Protein AF-A0A8H3XEW5-F1 (afdb_monomer)

Foldseek 3Di:
DPDPPDDDDDDPPPPQPPVVVQPDQQSVNPALQVSQVVQLVVLVVVCVVVVHDSLVSLLVLLVADDDWAAADEDEDAEDDDPQLCQPDDDQPDFGAGLLRHTNHPDDDPVVVVVVVQVVVVVVVNDNDDDPPDDPCPDPPVDDDDQEAEQDCSSNRHSNVSSVVLVVSVVVLGAYEDEDDSPFALDLNSLSNCRSSQRRYYHAYHPRPPPGGVSNVVSSVVCCVVNVVTHPHPSPPNRNRSVD

Nearest PDB structures (foldseek):
  2xh2-assembly2_B  TM=9.108E-01  e=2.501E-16  Saccharomyces cerevisiae
  2xgz-assembly1_B  TM=9.178E-01  e=6.057E-16  Saccharomyces cerevisiae
  7rhv-assembly1_A  TM=8.684E-01  e=2.357E-16  Aspergillus fumigatus Af293
  6j36-assembly1_B  TM=8.233E-01  e=2.064E-10  Mesomycoplasma hyopneumoniae
  6j36-assembly1_A  TM=7.982E-01  e=1.079E-10  Mesomycoplasma hyopneumoniae

Mean predicted aligned error: 8.95 Å

Secondary structure (DSSP, 8-state):
--------SS--------TTSSS-TT-TTT-HHHHHHHHHHHHHHHHHHTT--HHHHHHHHHTPPSSP-PPEEEE--B--GGGS-TTSS-TTS-EE-TTSSEE---SSHHHHHHHHHHHHHHTTS-S-------S--S-TTS---SEEEE-HHHH-SHHHHHHHHHHHHHTT-EEEEE--SS--S--HHHHHHHHHT--EEEE--TTSTTHHHHHHHHHHHHHHHHHHHH---STTGGGGGG-

Solvent-accessible surface area (backbone atoms only — not comparable to full-atom values): 14188 Å² total; per-residue (Å²): 132,88,79,74,82,85,70,89,75,101,65,87,69,76,78,64,77,59,68,79,81,60,74,36,100,77,30,70,77,71,34,34,65,60,49,24,54,53,39,51,52,54,53,53,50,53,7,59,78,68,74,43,58,62,29,56,41,39,12,61,77,55,67,48,70,80,60,51,26,60,63,45,75,46,63,38,60,69,30,58,78,91,42,14,57,89,81,80,65,64,94,90,50,74,38,61,12,65,46,40,10,41,12,59,90,69,93,48,73,67,56,55,52,52,53,52,52,52,51,36,47,73,67,70,74,54,95,79,83,78,88,85,76,82,76,79,91,59,65,95,85,67,92,80,81,63,61,44,79,45,42,54,70,81,75,16,30,60,67,60,40,47,49,54,50,48,56,34,49,77,69,68,23,22,38,32,36,39,74,58,70,86,60,53,62,71,40,67,62,40,30,40,27,31,9,64,16,24,16,28,29,46,34,57,20,82,70,38,77,61,30,48,40,38,27,55,52,48,40,52,52,50,40,73,78,37,54,93,62,27,83,67,84,64,84,56,28,65,52,34,66,75,108

Radius of gyration: 19.57 Å; Cα contacts (8 Å, |Δi|>4): 349; chains: 1; bounding box: 46×47×56 Å

Organism: Gigaspora margarita (NCBI:txid4874)

Sequence (243 aa):
MIKFCHTTSKNYRYKLIKSNRYGTPNKSNLGANAILGLSLSVTKAGAAEKCIPPYANKADLARSKKPYILSIPAFNVINGGSHAGNKLYGQDATNVGDEGGFAPNIQDNKESLELLKEAIKKAEFIQEYPIVSIEDPFDQEKEACNALLLKVNQIGTISESIKAAKLSQESGWYIIVSHRSGETEDTFIADLVVGLRTGLVHHATLKDWPNIICIYCEINYIHIVKFEESGFEGKNFRHAHNL

Structure (mmCIF, N/CA/C/O backbone):
data_AF-A0A8H3XEW5-F1
#
_entry.id   AF-A0A8H3XEW5-F1
#
loop_
_atom_site.group_PDB
_atom_site.id
_atom_site.type_symbol
_atom_site.label_atom_id
_atom_site.label_alt_id
_atom_site.label_comp_id
_atom_site.label_asym_id
_atom_site.label_entity_id
_atom_site.label_seq_id
_atom_site.pdbx_PDB_ins_code
_atom_site.Cartn_x
_atom_site.Cartn_y
_atom_site.Cartn_z
_atom_site.occupancy
_atom_site.B_iso_or_equiv
_atom_site.auth_seq_id
_atom_site.auth_comp_id
_atom_site.auth_asym_id
_atom_site.auth_atom_id
_atom_site.pdbx_PDB_model_num
ATOM 1 N N . MET A 1 1 ? 9.805 18.442 25.431 1.00 26.95 1 MET A N 1
ATOM 2 C CA . MET A 1 1 ? 9.255 17.239 26.096 1.00 26.95 1 MET A CA 1
ATOM 3 C C . MET A 1 1 ? 7.945 16.861 25.403 1.00 26.95 1 MET A C 1
ATOM 5 O O . MET A 1 1 ? 7.002 17.646 25.437 1.00 26.95 1 MET A O 1
ATOM 9 N N . ILE A 1 2 ? 7.908 15.734 24.681 1.00 28.70 2 ILE A N 1
ATOM 10 C CA . ILE A 1 2 ? 6.698 15.242 23.999 1.00 28.70 2 ILE A CA 1
ATOM 11 C C . ILE A 1 2 ? 5.695 14.841 25.088 1.00 28.70 2 ILE A C 1
ATOM 13 O O . ILE A 1 2 ? 5.895 13.847 25.777 1.00 28.70 2 ILE A O 1
ATOM 17 N N . LYS A 1 3 ? 4.636 15.634 25.291 1.00 23.44 3 LYS A N 1
ATOM 18 C CA . LYS A 1 3 ? 3.536 15.254 26.187 1.00 23.44 3 LYS A CA 1
ATOM 19 C C . LYS A 1 3 ? 2.704 14.167 25.506 1.00 23.44 3 LYS A C 1
ATOM 21 O O . LYS A 1 3 ? 1.801 14.480 24.729 1.00 23.44 3 LYS A O 1
ATOM 26 N N . PHE A 1 4 ? 2.989 12.906 25.816 1.00 33.38 4 PHE A N 1
ATOM 27 C CA . PHE A 1 4 ? 1.995 11.844 25.700 1.00 33.38 4 PHE A CA 1
ATOM 28 C C . PHE A 1 4 ? 0.930 12.124 26.757 1.00 33.38 4 PHE A C 1
ATOM 30 O O . PHE A 1 4 ? 1.197 12.077 27.955 1.00 33.38 4 PHE A O 1
ATOM 37 N N . CYS A 1 5 ? -0.257 12.537 26.321 1.00 29.80 5 CYS A N 1
ATOM 38 C CA . CYS A 1 5 ? -1.366 12.777 27.233 1.00 29.80 5 CYS A CA 1
ATOM 39 C C . CYS A 1 5 ? -1.904 11.417 27.700 1.00 29.80 5 CYS A C 1
ATOM 41 O O . CYS A 1 5 ? -2.804 10.862 27.074 1.00 29.80 5 CYS A O 1
ATOM 43 N N . HIS A 1 6 ? -1.327 10.870 28.772 1.00 34.28 6 HIS A N 1
ATOM 44 C CA . HIS A 1 6 ? -1.969 9.827 29.563 1.00 34.28 6 HIS A CA 1
ATOM 45 C C . HIS A 1 6 ? -3.153 10.463 30.292 1.00 34.28 6 HIS A C 1
ATOM 47 O O . HIS A 1 6 ? -2.978 11.171 31.279 1.00 34.28 6 HIS A O 1
ATOM 53 N N . THR A 1 7 ? -4.362 10.231 29.785 1.00 34.44 7 THR A N 1
ATOM 54 C CA . THR A 1 7 ? -5.587 10.463 30.554 1.00 34.44 7 THR A CA 1
ATOM 55 C C . THR A 1 7 ? -6.461 9.227 30.433 1.00 34.44 7 THR A C 1
ATOM 57 O O . THR A 1 7 ? -6.950 8.884 29.362 1.00 34.44 7 THR A O 1
ATOM 60 N N . THR A 1 8 ? -6.589 8.536 31.559 1.00 36.53 8 THR A N 1
ATOM 61 C CA . THR A 1 8 ? -7.548 7.471 31.827 1.00 36.53 8 THR A CA 1
ATOM 62 C C . THR A 1 8 ? -8.976 7.938 31.526 1.00 36.53 8 THR A C 1
ATOM 64 O O . THR A 1 8 ? -9.341 9.064 31.864 1.00 36.53 8 THR A O 1
ATOM 67 N N . SER A 1 9 ? -9.794 7.028 30.984 1.00 33.44 9 SER A N 1
ATOM 68 C CA . SER A 1 9 ? -11.248 7.110 30.734 1.00 33.44 9 SER A CA 1
ATOM 69 C C . SER A 1 9 ? -11.714 7.604 29.345 1.00 33.44 9 SER A C 1
ATOM 71 O O . SER A 1 9 ? -11.660 8.777 28.994 1.00 33.44 9 SER A O 1
ATOM 73 N N . LYS A 1 10 ? -12.242 6.641 28.568 1.00 32.47 10 LYS A N 1
ATOM 74 C CA . LYS A 1 10 ? -13.307 6.718 27.536 1.00 32.47 10 LYS A CA 1
ATOM 75 C C . LYS A 1 10 ? -13.225 7.750 26.394 1.00 32.47 10 LYS A C 1
ATOM 77 O O . LYS A 1 10 ? -14.093 7.730 25.530 1.00 32.47 10 LYS A O 1
ATOM 82 N N . ASN A 1 11 ? -12.186 8.576 26.300 1.00 35.38 11 ASN A N 1
ATOM 83 C CA . ASN A 1 11 ? -12.018 9.578 25.241 1.00 35.38 11 ASN A CA 1
ATOM 84 C C . ASN A 1 11 ? -10.613 9.543 24.621 1.00 35.38 11 ASN A C 1
ATOM 86 O O . ASN A 1 11 ? -9.959 10.574 24.458 1.00 35.38 11 ASN A O 1
ATOM 90 N N . TYR A 1 12 ? -10.172 8.359 24.189 1.00 41.69 12 TYR A N 1
ATOM 91 C CA . TYR A 1 12 ? -8.977 8.181 23.356 1.00 41.69 12 TYR A CA 1
ATOM 92 C C . TYR A 1 12 ? -9.220 8.683 21.927 1.00 41.69 12 TYR A C 1
ATOM 94 O O . TYR A 1 12 ? -9.121 7.959 20.939 1.00 41.69 12 TYR A O 1
ATOM 102 N N . ARG A 1 13 ? -9.534 9.972 21.779 1.00 41.09 13 ARG A N 1
ATOM 103 C CA . ARG A 1 13 ? -9.200 10.663 20.539 1.00 41.09 13 ARG A CA 1
ATOM 104 C C . ARG A 1 13 ? -7.699 10.860 20.593 1.00 41.09 13 ARG A C 1
ATOM 106 O O . ARG A 1 13 ? -7.235 11.850 21.158 1.00 41.09 13 ARG A O 1
ATOM 113 N N . TYR A 1 14 ? -6.957 9.926 19.998 1.00 45.72 14 TYR A N 1
ATOM 114 C CA . TYR A 1 14 ? -5.598 10.188 19.550 1.00 45.72 14 TYR A CA 1
ATOM 115 C C . TYR A 1 14 ? -5.669 11.472 18.722 1.00 45.72 14 TYR A C 1
ATOM 117 O O . TYR A 1 14 ? -6.029 11.466 17.546 1.00 45.72 14 TYR A O 1
ATOM 125 N N . LYS A 1 15 ? -5.382 12.617 19.350 1.00 44.75 15 LYS A N 1
ATOM 126 C CA . LYS A 1 15 ? -5.005 13.843 18.652 1.00 44.75 15 LYS A CA 1
ATOM 127 C C . LYS A 1 15 ? -3.611 13.556 18.106 1.00 44.75 15 LYS A C 1
ATOM 129 O O . LYS A 1 15 ? -2.627 14.102 18.596 1.00 44.75 15 LYS A O 1
ATOM 134 N N . LEU A 1 16 ? -3.557 12.625 17.150 1.00 45.62 16 LEU A N 1
ATOM 135 C CA . LEU A 1 16 ? -2.423 12.363 16.294 1.00 45.62 16 LEU A CA 1
ATOM 136 C C . LEU A 1 16 ? -1.993 13.722 15.787 1.00 45.62 16 LEU A C 1
ATOM 138 O O . LEU A 1 16 ? -2.785 14.419 15.154 1.00 45.62 16 LEU A O 1
ATOM 142 N N . ILE A 1 17 ? -0.802 14.111 16.234 1.00 50.94 17 ILE A N 1
ATOM 143 C CA . ILE A 1 17 ? 0.141 14.994 15.567 1.00 50.94 17 ILE A CA 1
ATOM 144 C C . ILE A 1 17 ? -0.573 15.899 14.557 1.00 50.94 17 ILE A C 1
ATOM 146 O O . ILE A 1 17 ? -0.441 15.734 13.349 1.00 50.94 17 ILE A O 1
ATOM 150 N N . LYS A 1 18 ? -1.416 16.824 15.042 1.00 47.03 18 LYS A N 1
ATOM 151 C CA . LYS A 1 18 ? -1.990 17.831 14.150 1.00 47.03 18 LYS A CA 1
ATOM 152 C C . LYS A 1 18 ? -0.792 18.612 13.629 1.00 47.03 18 LYS A C 1
ATOM 154 O O . LYS A 1 18 ? -0.058 19.192 14.433 1.00 47.03 18 LYS A O 1
ATOM 159 N N . SER A 1 19 ? -0.604 18.573 12.314 1.00 48.06 19 SER A N 1
ATOM 160 C CA . SER A 1 19 ? 0.566 19.034 11.558 1.00 48.06 19 SER A CA 1
ATOM 161 C C . SER A 1 19 ? 0.985 20.486 11.825 1.00 48.06 19 SER A C 1
ATOM 163 O O . SER A 1 19 ? 2.096 20.869 11.484 1.00 48.06 19 SER A O 1
ATOM 165 N N . ASN A 1 20 ? 0.194 21.264 12.568 1.00 49.25 20 ASN A N 1
ATOM 166 C CA . ASN A 1 20 ? 0.552 22.620 12.986 1.00 49.25 20 ASN A CA 1
ATOM 167 C C . ASN A 1 20 ? 1.334 22.706 14.310 1.00 49.25 20 ASN A C 1
ATOM 169 O O . ASN A 1 20 ? 1.830 23.778 14.633 1.00 49.25 20 ASN A O 1
ATOM 173 N N . ARG A 1 21 ? 1.477 21.623 15.097 1.00 50.88 21 ARG A N 1
ATOM 174 C CA . ARG A 1 21 ? 2.308 21.659 16.326 1.00 50.88 21 ARG A CA 1
ATOM 175 C C . ARG A 1 21 ? 3.807 21.453 16.077 1.00 50.88 21 ARG A C 1
ATOM 177 O O . ARG A 1 21 ? 4.582 21.652 17.005 1.00 50.88 21 ARG A O 1
ATOM 184 N N . TYR A 1 22 ? 4.200 21.045 14.867 1.00 55.91 22 TYR A N 1
ATOM 185 C CA . TYR A 1 22 ? 5.575 20.626 14.549 1.00 55.91 22 TYR A CA 1
ATOM 186 C C . TYR A 1 22 ? 6.247 21.448 13.435 1.00 55.91 22 TYR A C 1
ATOM 188 O O . TYR A 1 22 ? 7.424 21.242 13.154 1.00 55.91 22 TYR A O 1
ATOM 196 N N . GLY A 1 23 ? 5.549 22.450 12.890 1.00 59.22 23 GLY A N 1
ATOM 197 C CA . GLY A 1 23 ? 6.181 23.699 12.455 1.00 59.22 23 GLY A CA 1
ATOM 198 C C . GLY A 1 23 ? 6.389 23.941 10.961 1.00 59.22 23 GLY A C 1
ATOM 199 O O . GLY A 1 23 ? 6.675 25.082 10.624 1.00 59.22 23 GLY A O 1
ATOM 200 N N . THR A 1 24 ? 6.210 22.974 10.056 1.00 69.44 24 THR A N 1
ATOM 201 C CA . THR A 1 24 ? 6.302 23.240 8.604 1.00 69.44 24 THR A CA 1
ATOM 202 C C . THR A 1 24 ? 5.341 22.368 7.784 1.00 69.44 24 THR A C 1
ATOM 204 O O . THR A 1 24 ? 5.108 21.215 8.161 1.00 69.44 24 THR A O 1
ATOM 207 N N . PRO A 1 25 ? 4.793 22.864 6.650 1.00 77.12 25 PRO A N 1
ATOM 208 C CA . PRO A 1 25 ? 3.889 22.091 5.785 1.00 77.12 25 PRO A CA 1
ATOM 209 C C . PRO A 1 25 ? 4.464 20.741 5.330 1.00 77.12 25 PRO A C 1
ATOM 211 O O . PRO A 1 25 ? 3.734 19.762 5.202 1.00 77.12 25 PRO A O 1
ATOM 214 N N . ASN A 1 26 ? 5.785 20.672 5.154 1.00 80.06 26 ASN A N 1
ATOM 215 C CA . ASN A 1 26 ? 6.525 19.496 4.697 1.00 80.06 26 ASN A CA 1
ATOM 216 C C . ASN A 1 26 ? 7.245 18.733 5.824 1.00 80.06 26 ASN A C 1
ATOM 218 O O . ASN A 1 26 ? 8.074 17.873 5.538 1.00 80.06 26 ASN A O 1
ATOM 222 N N . LYS A 1 27 ? 6.969 19.041 7.101 1.00 84.62 27 LYS A N 1
ATOM 223 C CA . LYS A 1 27 ? 7.568 18.359 8.266 1.00 84.62 27 LYS A CA 1
ATOM 224 C C . LYS A 1 27 ? 9.104 18.460 8.348 1.00 84.62 27 LYS A C 1
ATOM 226 O O . LYS A 1 27 ? 9.724 17.702 9.092 1.00 84.62 27 LYS A O 1
ATOM 231 N N . SER A 1 28 ? 9.719 19.410 7.643 1.00 83.81 28 SER A N 1
ATOM 232 C CA . SER A 1 28 ? 11.174 19.622 7.589 1.00 83.81 28 SER A CA 1
ATOM 233 C C . SER A 1 28 ? 11.844 19.898 8.938 1.00 83.81 28 SER A C 1
ATOM 235 O O . SER A 1 28 ? 13.018 19.592 9.089 1.00 83.81 28 SER A O 1
ATOM 237 N N . ASN A 1 29 ? 11.123 20.439 9.923 1.00 82.81 29 ASN A N 1
ATOM 238 C CA . ASN A 1 29 ? 11.712 20.800 11.216 1.00 82.81 29 ASN A CA 1
ATOM 239 C C . ASN A 1 29 ? 12.179 19.577 12.035 1.00 82.81 29 ASN A C 1
ATOM 241 O O . ASN A 1 29 ? 13.259 19.590 12.611 1.00 82.81 29 ASN A O 1
ATOM 245 N N . LEU A 1 30 ? 11.370 18.511 12.088 1.00 82.06 30 LEU A N 1
ATOM 246 C CA . LEU A 1 30 ? 11.718 17.261 12.789 1.00 82.06 30 LEU A CA 1
ATOM 247 C C . LEU A 1 30 ? 12.064 16.110 11.835 1.00 82.06 30 LEU A C 1
ATOM 249 O O . LEU A 1 30 ? 12.602 15.095 12.266 1.00 82.06 30 LEU A O 1
ATOM 253 N N . GLY A 1 31 ? 11.725 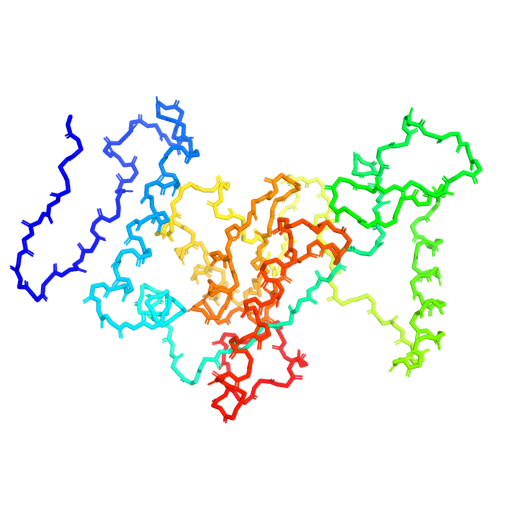16.252 10.554 1.00 85.69 31 GLY A N 1
ATOM 254 C CA . GLY A 1 31 ? 11.786 15.187 9.563 1.00 85.69 31 GLY A CA 1
ATOM 255 C C . GLY A 1 31 ? 10.534 14.305 9.575 1.00 85.69 31 GLY A C 1
ATOM 256 O O . GLY A 1 31 ? 10.035 13.888 10.625 1.00 85.69 31 GLY A O 1
ATOM 257 N N . ALA A 1 32 ? 10.034 13.978 8.380 1.00 86.44 32 ALA A N 1
ATOM 258 C CA . ALA A 1 32 ? 8.858 13.125 8.209 1.00 86.44 32 ALA A CA 1
ATOM 259 C C . ALA A 1 32 ? 9.052 11.728 8.827 1.00 86.44 32 ALA A C 1
ATOM 261 O O . ALA A 1 32 ? 8.127 11.207 9.442 1.00 86.44 32 ALA A O 1
ATOM 262 N N . ASN A 1 33 ? 10.260 11.162 8.746 1.00 89.56 33 ASN A N 1
ATOM 263 C CA . ASN A 1 33 ? 10.561 9.825 9.270 1.00 89.56 33 ASN A CA 1
ATOM 264 C C . ASN A 1 33 ? 10.469 9.755 10.803 1.00 89.56 33 ASN A C 1
ATOM 266 O O . ASN A 1 33 ? 9.907 8.802 11.339 1.00 89.56 33 ASN A O 1
ATOM 270 N N . ALA A 1 34 ? 10.953 10.779 11.517 1.00 88.06 34 ALA A N 1
ATOM 271 C CA . ALA A 1 34 ? 10.874 10.827 12.979 1.00 88.06 34 ALA A CA 1
ATOM 272 C C . ALA A 1 34 ? 9.417 10.926 13.460 1.00 88.06 34 ALA A C 1
ATOM 274 O O . ALA A 1 34 ? 8.995 10.231 14.387 1.00 88.06 34 ALA A O 1
ATOM 275 N N . ILE A 1 35 ? 8.625 11.766 12.789 1.00 87.69 35 ILE A N 1
ATOM 276 C CA . ILE A 1 35 ? 7.194 11.922 13.066 1.00 87.69 35 ILE A CA 1
ATOM 277 C C . ILE A 1 35 ? 6.433 10.631 12.744 1.00 87.69 35 ILE A C 1
ATOM 279 O O . ILE A 1 35 ? 5.580 10.207 13.531 1.00 87.69 35 ILE A O 1
ATOM 283 N N . LEU A 1 36 ? 6.757 9.992 11.619 1.00 90.06 36 LEU A N 1
ATOM 284 C CA . LEU A 1 36 ? 6.133 8.746 11.205 1.00 90.06 36 LEU A CA 1
ATOM 285 C C . LEU A 1 36 ? 6.416 7.633 12.210 1.00 90.06 36 LEU A C 1
ATOM 287 O O . LEU A 1 36 ? 5.464 7.002 12.655 1.00 90.06 36 LEU A O 1
ATOM 291 N N . GLY A 1 37 ? 7.670 7.437 12.627 1.00 91.06 37 GLY A N 1
ATOM 292 C CA . GLY A 1 37 ? 8.031 6.406 13.606 1.00 91.06 37 GLY A CA 1
ATOM 293 C C . GLY A 1 37 ? 7.214 6.526 14.895 1.00 91.06 37 GLY A C 1
ATOM 294 O O . GLY A 1 37 ? 6.622 5.552 15.359 1.00 91.06 37 GLY A O 1
ATOM 295 N N . LEU A 1 38 ? 7.056 7.749 15.412 1.00 89.00 38 LEU A N 1
ATOM 296 C CA . LEU A 1 38 ? 6.174 8.011 16.550 1.00 89.00 38 LEU A CA 1
ATOM 297 C C . LEU A 1 38 ? 4.702 7.685 16.238 1.00 89.00 38 LEU A C 1
ATOM 299 O O . LEU A 1 38 ? 4.009 7.073 17.053 1.00 89.00 38 LEU A O 1
ATOM 303 N N . SER A 1 39 ? 4.214 8.085 15.063 1.00 88.75 39 SER A N 1
ATOM 304 C CA . SER A 1 39 ? 2.842 7.817 14.624 1.00 88.75 39 SER A CA 1
ATOM 305 C C . SER A 1 39 ? 2.540 6.317 14.502 1.00 88.75 39 SER A C 1
ATOM 307 O O . SER A 1 39 ? 1.431 5.896 14.850 1.00 88.75 39 SER A O 1
ATOM 309 N N . LEU A 1 40 ? 3.489 5.518 14.009 1.00 92.81 40 LEU A N 1
ATOM 310 C CA . LEU A 1 40 ? 3.372 4.062 13.904 1.00 92.81 40 LEU A CA 1
ATOM 311 C C . LEU A 1 40 ? 3.330 3.428 15.296 1.00 92.81 40 LEU A C 1
ATOM 313 O O . LEU A 1 40 ? 2.393 2.688 15.599 1.00 92.81 40 LEU A O 1
ATOM 317 N N . SER A 1 41 ? 4.270 3.794 16.173 1.00 92.94 41 SER A N 1
ATOM 318 C C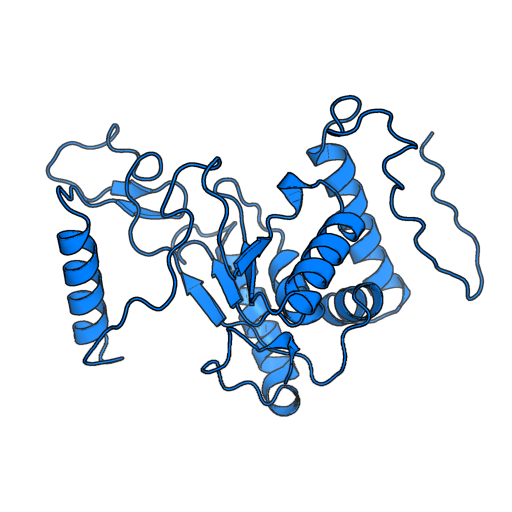A . SER A 1 41 ? 4.360 3.268 17.541 1.00 92.94 41 SER A CA 1
ATOM 319 C C . SER A 1 41 ? 3.104 3.545 18.362 1.00 92.94 41 SER A C 1
ATOM 321 O O . SER A 1 41 ? 2.586 2.643 19.016 1.00 92.94 41 SER A O 1
ATOM 323 N N . VAL A 1 42 ? 2.545 4.757 18.276 1.00 90.00 42 VAL A N 1
ATOM 324 C CA . VAL A 1 42 ? 1.275 5.096 18.946 1.00 90.00 42 VAL A CA 1
ATOM 325 C C . VAL A 1 42 ? 0.118 4.250 18.410 1.00 90.00 42 VAL A C 1
ATOM 327 O O . VAL A 1 42 ? -0.731 3.807 19.180 1.00 90.00 42 VAL A O 1
ATOM 330 N N . THR A 1 43 ? 0.087 3.989 17.102 1.00 92.19 43 THR A N 1
ATOM 331 C CA . THR A 1 43 ? -0.956 3.154 16.488 1.00 92.19 43 THR A CA 1
ATOM 332 C C . THR A 1 43 ? -0.849 1.696 16.945 1.00 92.19 43 THR A C 1
ATOM 334 O O . THR A 1 43 ? -1.871 1.080 17.246 1.00 92.19 43 THR A O 1
ATOM 337 N N . LYS A 1 44 ? 0.371 1.152 17.046 1.00 93.88 44 LYS A N 1
ATOM 338 C CA . LYS A 1 44 ? 0.626 -0.200 17.573 1.00 93.88 44 LYS A CA 1
ATOM 339 C C . LYS A 1 44 ? 0.248 -0.302 19.055 1.00 93.88 44 LYS A C 1
ATOM 341 O O . LYS A 1 44 ? -0.507 -1.194 19.431 1.00 93.88 44 LYS A O 1
ATOM 346 N N . ALA A 1 45 ? 0.680 0.661 19.870 1.00 92.44 45 ALA A N 1
ATOM 347 C CA . ALA A 1 45 ? 0.336 0.726 21.290 1.00 92.44 45 ALA A CA 1
ATOM 348 C C . ALA A 1 45 ? -1.182 0.812 21.518 1.00 92.44 45 ALA A C 1
ATOM 350 O O . ALA A 1 45 ? -1.703 0.155 22.412 1.00 92.44 45 ALA A O 1
ATOM 351 N N . GLY A 1 46 ? -1.906 1.555 20.674 1.00 89.88 46 GLY A N 1
ATOM 352 C CA . GLY A 1 46 ? -3.364 1.642 20.765 1.00 89.88 46 GLY A CA 1
ATOM 353 C C . GLY A 1 46 ? -4.100 0.339 20.449 1.00 89.88 46 GLY A C 1
ATOM 354 O O . GLY A 1 46 ? -5.173 0.104 20.997 1.00 89.88 46 GLY A O 1
ATOM 355 N N . ALA A 1 47 ? -3.534 -0.529 19.604 1.00 92.69 47 ALA A N 1
ATOM 356 C CA . ALA A 1 47 ? -4.081 -1.869 19.388 1.00 92.69 47 ALA A CA 1
ATOM 357 C C . ALA A 1 47 ? -3.887 -2.748 20.634 1.00 92.69 47 ALA A C 1
ATOM 359 O O . ALA A 1 47 ? -4.840 -3.373 21.101 1.00 92.69 47 ALA A O 1
ATOM 360 N N . ALA A 1 48 ? -2.680 -2.716 21.210 1.00 94.00 48 ALA A N 1
ATOM 361 C CA . ALA A 1 48 ? -2.341 -3.457 22.421 1.00 94.00 48 ALA A CA 1
ATOM 362 C C . ALA A 1 48 ? -3.173 -3.011 23.635 1.00 94.00 48 ALA A C 1
ATOM 364 O O . ALA A 1 48 ? -3.710 -3.853 24.344 1.00 94.00 48 ALA A O 1
ATOM 365 N N . GLU A 1 49 ? -3.348 -1.701 23.839 1.00 93.38 49 GLU A N 1
ATOM 366 C CA . GLU A 1 49 ? -4.164 -1.141 24.930 1.00 93.38 49 GLU A CA 1
ATOM 367 C C . GLU A 1 49 ? -5.629 -1.594 24.858 1.00 93.38 49 GLU A C 1
ATOM 369 O O . GLU A 1 49 ? -6.260 -1.849 25.882 1.00 93.38 49 GLU A O 1
ATOM 374 N N . LYS A 1 50 ? -6.174 -1.712 23.644 1.00 90.56 50 LYS A N 1
ATOM 375 C CA . LYS A 1 50 ? -7.539 -2.196 23.407 1.00 90.56 50 LYS A CA 1
ATOM 376 C C . LYS A 1 50 ? -7.653 -3.724 23.407 1.00 90.56 50 LYS A C 1
ATOM 378 O O . LYS A 1 50 ? -8.768 -4.226 23.289 1.00 90.56 50 LYS A O 1
ATOM 383 N N . CYS A 1 51 ? -6.537 -4.450 23.484 1.00 95.81 51 CYS A N 1
ATOM 384 C CA . CYS A 1 51 ? -6.473 -5.901 23.309 1.00 95.81 51 CYS A CA 1
ATOM 385 C C . CYS A 1 51 ? -7.130 -6.381 21.999 1.00 95.81 51 CYS A C 1
ATOM 387 O O . CYS A 1 51 ? -7.831 -7.392 21.984 1.00 95.81 51 CYS A O 1
ATOM 389 N N . ILE A 1 52 ? -6.927 -5.647 20.898 1.00 94.25 52 ILE A N 1
ATOM 390 C CA . ILE A 1 52 ? -7.440 -6.014 19.568 1.00 94.25 52 ILE A CA 1
ATOM 391 C C . ILE A 1 52 ? -6.297 -6.205 18.564 1.00 94.25 52 ILE A C 1
ATOM 393 O O . ILE A 1 52 ? -5.240 -5.588 18.721 1.00 94.25 52 ILE A O 1
ATOM 397 N N . PRO A 1 53 ? -6.504 -6.998 17.496 1.00 95.56 53 PRO A N 1
ATOM 398 C CA . PRO A 1 53 ? -5.520 -7.135 16.429 1.00 95.56 53 PRO A CA 1
ATOM 399 C C . PRO A 1 53 ? -5.171 -5.787 15.773 1.00 95.56 53 PRO A C 1
ATOM 401 O O . PRO A 1 53 ? -6.037 -4.902 15.691 1.00 95.56 53 PRO A O 1
ATOM 404 N N . PRO A 1 54 ? -3.944 -5.602 15.251 1.00 96.12 54 PRO A N 1
ATOM 405 C CA . PRO A 1 54 ? -3.532 -4.309 14.711 1.00 96.12 54 PRO A CA 1
ATOM 406 C C . PRO A 1 54 ? -4.394 -3.835 13.526 1.00 96.12 54 PRO A C 1
ATOM 408 O O . PRO A 1 54 ? -4.742 -2.650 13.481 1.00 96.12 54 PRO A O 1
ATOM 411 N N . TYR A 1 55 ? -4.824 -4.730 12.626 1.00 95.69 55 TYR A N 1
ATOM 412 C CA . TYR A 1 55 ? -5.783 -4.407 11.552 1.00 95.69 55 TYR A CA 1
ATOM 413 C C . TYR A 1 55 ? -7.132 -3.897 12.072 1.00 95.69 55 TYR A C 1
ATOM 415 O O . TYR A 1 55 ? -7.712 -2.986 11.480 1.00 95.69 55 TYR A O 1
ATOM 423 N N . ALA A 1 56 ? -7.619 -4.412 13.206 1.00 94.81 56 ALA A N 1
ATOM 424 C CA . ALA A 1 56 ? -8.877 -3.968 13.800 1.00 94.81 56 ALA A CA 1
ATOM 425 C C . ALA A 1 56 ? -8.742 -2.552 14.374 1.00 94.81 56 ALA A C 1
ATOM 427 O O . ALA A 1 56 ? -9.610 -1.711 14.148 1.00 94.81 56 ALA A O 1
ATOM 428 N N . ASN A 1 57 ? -7.616 -2.239 15.025 1.00 95.00 57 ASN A N 1
ATOM 429 C CA . ASN A 1 57 ? -7.353 -0.872 15.477 1.00 95.00 57 ASN A CA 1
ATOM 430 C C . ASN A 1 57 ? -7.218 0.110 14.300 1.00 95.00 57 ASN A C 1
ATOM 432 O O . ASN A 1 57 ? -7.726 1.229 14.361 1.00 95.00 57 ASN A O 1
ATOM 436 N N . LYS A 1 58 ? -6.564 -0.303 13.207 1.00 95.12 58 LYS A N 1
ATOM 437 C CA . LYS A 1 58 ? -6.454 0.499 11.975 1.00 95.12 58 LYS A CA 1
ATOM 438 C C . LYS A 1 58 ? -7.834 0.723 11.340 1.00 95.12 58 LYS A C 1
ATOM 440 O O . LYS A 1 58 ? -8.128 1.849 10.939 1.00 95.12 58 LYS A O 1
ATOM 445 N N . ALA A 1 59 ? -8.706 -0.286 11.350 1.00 94.88 59 ALA A N 1
ATOM 446 C CA . ALA A 1 59 ? -10.099 -0.158 10.925 1.00 94.88 59 ALA A CA 1
ATOM 447 C C . ALA A 1 59 ? -10.909 0.804 11.806 1.00 94.88 59 ALA A C 1
ATOM 449 O O . ALA A 1 59 ? -11.632 1.636 11.266 1.00 94.88 59 ALA A O 1
ATOM 450 N N . ASP A 1 60 ? -10.751 0.767 13.134 1.00 94.06 60 ASP A N 1
ATOM 451 C CA . ASP A 1 60 ? -11.398 1.725 14.044 1.00 94.06 60 ASP A CA 1
ATOM 452 C C . ASP A 1 60 ? -10.985 3.169 13.725 1.00 94.06 60 ASP A C 1
ATOM 454 O O . ASP A 1 60 ? -11.826 4.067 13.627 1.00 94.06 60 ASP A O 1
ATOM 458 N N . LEU A 1 61 ? -9.677 3.400 13.547 1.00 91.50 61 LEU A N 1
ATOM 459 C CA . LEU A 1 61 ? -9.125 4.715 13.204 1.00 91.50 61 LEU A CA 1
ATOM 460 C C . LEU A 1 61 ? -9.648 5.199 11.846 1.00 91.50 61 LEU A C 1
ATOM 462 O O . LEU A 1 61 ? -10.007 6.371 11.693 1.00 91.50 61 LEU A O 1
ATOM 466 N N . ALA A 1 62 ? -9.735 4.286 10.878 1.00 93.19 62 ALA A N 1
ATOM 467 C CA . ALA A 1 62 ? -10.297 4.533 9.560 1.00 93.19 62 ALA A CA 1
ATOM 468 C C . ALA A 1 62 ? -11.834 4.550 9.544 1.00 93.19 62 ALA A C 1
ATOM 470 O O . ALA A 1 62 ? -12.418 4.981 8.558 1.00 93.19 62 ALA A O 1
ATOM 471 N N . ARG A 1 63 ? -12.523 4.183 10.630 1.00 93.62 63 ARG A N 1
ATOM 472 C CA . ARG A 1 63 ? -13.986 3.982 10.654 1.00 93.62 63 ARG A CA 1
ATOM 473 C C . ARG A 1 63 ? -14.466 3.055 9.529 1.00 93.62 63 ARG A C 1
ATOM 475 O O . ARG A 1 63 ? -15.500 3.308 8.916 1.00 93.62 63 ARG A O 1
ATOM 482 N N . SER A 1 64 ? -13.686 2.024 9.240 1.00 91.75 64 SER A N 1
ATOM 483 C CA . SER A 1 64 ? -13.986 1.051 8.197 1.00 91.75 64 SER A CA 1
ATOM 484 C C . SER A 1 64 ? -15.080 0.092 8.658 1.00 91.75 64 SER A C 1
ATOM 486 O O . SER A 1 64 ? -15.086 -0.353 9.806 1.00 91.75 64 SER A O 1
ATOM 488 N N . LYS A 1 65 ? -16.014 -0.239 7.760 1.00 90.56 65 LYS A N 1
ATOM 489 C CA . LYS A 1 65 ? -17.072 -1.225 8.029 1.00 90.56 65 LYS A CA 1
ATOM 490 C C . LYS A 1 65 ? -16.510 -2.650 8.111 1.00 90.56 65 LYS A C 1
ATOM 492 O O . LYS A 1 65 ? -15.474 -2.944 7.526 1.00 90.56 65 LYS A O 1
ATOM 497 N N . LYS A 1 66 ? -17.224 -3.549 8.788 1.00 89.25 66 LYS A N 1
ATOM 498 C CA . LYS A 1 66 ? -17.057 -5.005 8.626 1.00 89.25 66 LYS A CA 1
ATOM 499 C C . LYS A 1 66 ? -17.945 -5.505 7.464 1.00 89.25 66 LYS A C 1
ATOM 501 O O . LYS A 1 66 ? -18.906 -4.802 7.145 1.00 89.25 66 LYS A O 1
ATOM 506 N N . PRO A 1 67 ? -17.658 -6.657 6.834 1.00 90.25 67 PRO A N 1
ATOM 507 C CA . PRO A 1 67 ? -16.494 -7.521 7.059 1.00 90.25 67 PRO A CA 1
ATOM 508 C C . PRO A 1 67 ? -15.169 -6.852 6.672 1.00 90.25 67 PRO A C 1
ATOM 510 O O . PRO A 1 67 ? -15.160 -5.820 6.003 1.00 90.25 67 PRO A O 1
ATOM 513 N N . TYR A 1 68 ? -14.045 -7.381 7.153 1.00 91.25 68 TYR A N 1
ATOM 514 C CA . TYR A 1 68 ? -12.736 -6.910 6.696 1.00 91.25 68 TYR A CA 1
ATOM 515 C C . TYR A 1 68 ? -12.478 -7.389 5.270 1.00 91.25 68 TYR A C 1
ATOM 517 O O . TYR A 1 68 ? -12.962 -8.444 4.878 1.00 91.25 68 TYR A O 1
ATOM 525 N N . ILE A 1 69 ? -11.695 -6.629 4.509 1.00 90.81 69 ILE A N 1
ATOM 526 C CA . ILE A 1 69 ? -11.315 -7.004 3.148 1.00 90.81 69 ILE A CA 1
ATOM 527 C C . ILE A 1 69 ? -9.866 -7.460 3.164 1.00 90.81 69 ILE A C 1
ATOM 529 O O . ILE A 1 69 ? -8.985 -6.717 3.601 1.00 90.81 69 ILE A O 1
ATOM 533 N N . LEU A 1 70 ? -9.652 -8.691 2.709 1.00 90.19 70 LEU A N 1
ATOM 534 C CA . LEU A 1 70 ? -8.327 -9.265 2.521 1.00 90.19 70 LEU A CA 1
ATOM 535 C C . LEU A 1 70 ? -7.615 -8.595 1.344 1.00 90.19 70 LEU A C 1
ATOM 537 O O . LEU A 1 70 ? -8.249 -8.013 0.466 1.00 90.19 70 LEU A O 1
ATOM 541 N N . SER A 1 71 ? -6.289 -8.638 1.335 1.00 89.06 71 SER A N 1
ATOM 542 C CA . SER A 1 71 ? -5.488 -7.948 0.326 1.00 89.06 71 SER A CA 1
ATOM 543 C C . SER A 1 71 ? -4.939 -8.908 -0.713 1.00 89.06 71 SER A C 1
ATOM 545 O O . SER A 1 71 ? -4.427 -9.970 -0.372 1.00 89.06 71 SER A O 1
ATOM 547 N N . ILE A 1 72 ? -4.942 -8.489 -1.973 1.00 88.94 72 ILE A N 1
ATOM 548 C CA . ILE A 1 72 ? -4.140 -9.134 -3.011 1.00 88.94 72 ILE A CA 1
ATOM 549 C C . ILE A 1 72 ? -2.744 -8.504 -2.986 1.00 88.94 72 ILE A C 1
ATOM 551 O O . ILE A 1 72 ? -2.647 -7.277 -3.079 1.00 88.94 72 ILE A O 1
ATOM 555 N N . PRO A 1 73 ? -1.668 -9.295 -2.862 1.00 89.25 73 PRO A N 1
ATOM 556 C CA . PRO A 1 73 ? -0.317 -8.798 -3.069 1.00 89.25 73 PRO A CA 1
ATOM 557 C C . PRO A 1 73 ? -0.037 -8.642 -4.571 1.00 89.25 73 PRO A C 1
ATOM 559 O O . PRO A 1 73 ? -0.120 -9.603 -5.334 1.00 89.25 73 PRO A O 1
ATOM 562 N N . ALA A 1 74 ? 0.305 -7.427 -4.997 1.00 89.69 74 ALA A N 1
ATOM 563 C CA . ALA A 1 74 ? 0.872 -7.163 -6.315 1.00 89.69 74 ALA A CA 1
ATOM 564 C C . ALA A 1 74 ? 2.398 -7.239 -6.210 1.00 89.69 74 ALA A C 1
ATOM 566 O O . ALA A 1 74 ? 3.009 -6.330 -5.652 1.00 89.69 74 ALA A O 1
ATOM 567 N N . PHE A 1 75 ? 2.985 -8.334 -6.697 1.00 87.19 75 PHE A N 1
ATOM 568 C CA . PHE A 1 75 ? 4.422 -8.595 -6.607 1.00 87.19 75 PHE A CA 1
ATOM 569 C C . PHE A 1 75 ? 5.211 -7.877 -7.704 1.00 87.19 75 PHE A C 1
ATOM 571 O O . PHE A 1 75 ? 4.917 -8.051 -8.889 1.00 87.19 75 PHE A O 1
ATOM 578 N N . ASN A 1 76 ? 6.267 -7.159 -7.322 1.00 86.62 76 ASN A N 1
ATOM 579 C CA . ASN A 1 76 ? 7.265 -6.661 -8.266 1.00 86.62 76 ASN A CA 1
ATOM 580 C C . ASN A 1 76 ? 8.193 -7.807 -8.719 1.00 86.62 76 ASN A C 1
ATOM 582 O O . ASN A 1 76 ? 9.071 -8.228 -7.974 1.00 86.62 76 ASN A O 1
ATOM 586 N N . VAL A 1 77 ? 7.978 -8.356 -9.920 1.00 86.38 77 VAL A N 1
ATOM 587 C CA . VAL A 1 77 ? 8.744 -9.514 -10.431 1.00 86.38 77 VAL A CA 1
ATOM 588 C C . VAL A 1 77 ? 9.888 -9.106 -11.365 1.00 86.38 77 VAL A C 1
ATOM 590 O O . VAL A 1 77 ? 10.917 -9.786 -11.380 1.00 86.38 77 VAL A O 1
ATOM 593 N N . ILE A 1 78 ? 9.723 -8.022 -12.131 1.00 84.88 78 ILE A N 1
ATOM 594 C CA . ILE A 1 78 ? 10.717 -7.511 -13.086 1.00 84.88 78 ILE A CA 1
ATOM 595 C C . ILE A 1 78 ? 10.956 -6.024 -12.819 1.00 84.88 78 ILE A C 1
ATOM 597 O O . ILE A 1 78 ? 10.025 -5.224 -12.892 1.00 84.88 78 ILE A O 1
ATOM 601 N N . ASN A 1 79 ? 12.215 -5.654 -12.594 1.00 84.50 79 ASN A N 1
ATOM 602 C CA . ASN A 1 79 ? 12.655 -4.281 -12.383 1.00 84.50 79 ASN A CA 1
ATOM 603 C C . ASN A 1 79 ? 13.262 -3.707 -13.669 1.00 84.50 79 ASN A C 1
ATOM 605 O O . ASN A 1 79 ? 14.080 -4.340 -14.335 1.00 84.50 79 ASN A O 1
ATOM 609 N N . GLY A 1 80 ? 12.897 -2.462 -13.971 1.00 82.12 80 GLY A N 1
ATOM 610 C CA . GLY A 1 80 ? 13.452 -1.659 -15.059 1.00 82.12 80 GLY A CA 1
ATOM 611 C C . GLY A 1 80 ? 13.910 -0.280 -14.575 1.00 82.12 80 GLY A C 1
ATOM 612 O O . GLY A 1 80 ? 13.769 0.072 -13.400 1.00 82.12 80 GLY A O 1
ATOM 613 N N . GLY A 1 81 ? 14.450 0.529 -15.488 1.00 83.00 81 GLY A N 1
ATOM 614 C CA . GLY A 1 81 ? 14.795 1.929 -15.215 1.00 83.00 81 GLY A CA 1
ATOM 615 C C . GLY A 1 81 ? 15.787 2.111 -14.058 1.00 83.00 81 GLY A C 1
ATOM 616 O O . GLY A 1 81 ? 16.774 1.383 -13.946 1.00 83.00 81 GLY A O 1
ATOM 617 N N . SER A 1 82 ? 15.530 3.092 -13.185 1.00 80.38 82 SER A N 1
ATOM 618 C CA . SER A 1 82 ? 16.393 3.417 -12.035 1.00 80.38 82 SER A CA 1
ATOM 619 C C . SER A 1 82 ? 16.514 2.292 -11.003 1.00 80.38 82 SER A C 1
ATOM 621 O O . SER A 1 82 ? 17.490 2.264 -10.259 1.00 80.38 82 SER A O 1
ATOM 623 N N . HIS A 1 83 ? 15.553 1.368 -10.984 1.00 75.56 83 HIS A N 1
ATOM 624 C CA . HIS A 1 83 ? 15.441 0.277 -10.014 1.00 75.56 83 HIS A CA 1
ATOM 625 C C . HIS A 1 83 ? 16.168 -1.003 -10.465 1.00 75.56 83 HIS A C 1
ATOM 627 O O . HIS A 1 83 ? 16.343 -1.928 -9.680 1.00 75.56 83 HIS A O 1
ATOM 633 N N . ALA A 1 84 ? 16.610 -1.080 -11.728 1.00 73.62 84 ALA A N 1
ATOM 634 C CA . ALA A 1 84 ? 17.275 -2.264 -12.282 1.00 73.62 84 ALA A CA 1
ATOM 635 C C . ALA A 1 84 ? 18.766 -2.376 -11.905 1.00 73.62 84 ALA A C 1
ATOM 637 O O . ALA A 1 84 ? 19.354 -3.449 -12.001 1.00 73.62 84 ALA A O 1
ATOM 638 N N . GLY A 1 85 ? 19.400 -1.277 -11.478 1.00 62.72 85 GLY A N 1
ATOM 639 C CA . GLY A 1 85 ? 20.784 -1.315 -10.997 1.00 62.72 85 GLY A CA 1
ATOM 640 C C . GLY A 1 85 ? 21.804 -1.824 -12.028 1.00 62.72 85 GLY A C 1
ATOM 641 O O . GLY A 1 85 ? 22.766 -2.481 -11.637 1.00 62.72 85 GLY A O 1
ATOM 642 N N . ASN A 1 86 ? 21.635 -1.505 -13.322 1.00 55.22 86 ASN A N 1
ATOM 643 C CA . ASN A 1 86 ? 22.437 -2.001 -14.466 1.00 55.22 86 ASN A CA 1
ATOM 644 C C . ASN A 1 86 ? 23.946 -1.635 -14.457 1.00 55.22 86 ASN A C 1
ATOM 646 O O . ASN A 1 86 ? 24.571 -1.531 -15.510 1.00 55.22 86 ASN A O 1
ATOM 650 N N . LYS A 1 87 ? 24.561 -1.395 -13.296 1.00 48.78 87 LYS A N 1
ATOM 651 C CA . LYS A 1 87 ? 25.968 -0.998 -13.151 1.00 48.78 87 LYS A CA 1
ATOM 652 C C . LYS A 1 87 ? 26.891 -2.077 -12.574 1.00 48.78 87 LYS A C 1
ATOM 654 O O . LYS A 1 87 ? 28.095 -1.842 -12.582 1.00 48.78 87 LYS A O 1
ATOM 659 N N . LEU A 1 88 ? 26.385 -3.204 -12.059 1.00 47.84 88 LEU A N 1
ATOM 660 C CA . LEU A 1 88 ? 27.207 -4.112 -11.237 1.00 47.84 88 LEU A CA 1
ATOM 661 C C . LEU A 1 88 ? 27.691 -5.396 -11.926 1.00 47.84 88 LEU A C 1
ATOM 663 O O . LEU A 1 88 ? 28.813 -5.815 -11.656 1.00 47.84 88 LEU A O 1
ATOM 667 N N . TYR A 1 89 ? 26.924 -5.992 -12.840 1.00 48.38 89 TYR A N 1
ATOM 668 C CA . TYR A 1 89 ? 27.330 -7.214 -13.543 1.00 48.38 89 TYR A CA 1
ATOM 669 C C . TYR A 1 89 ? 27.009 -7.056 -15.032 1.00 48.38 89 TYR A C 1
ATOM 671 O O . TYR A 1 89 ? 25.945 -6.545 -15.374 1.00 48.38 89 TYR A O 1
ATOM 679 N N . GLY A 1 90 ? 27.975 -7.374 -15.902 1.00 49.75 90 GLY A N 1
ATOM 680 C CA . GLY A 1 90 ? 27.926 -7.108 -17.347 1.00 49.75 90 GLY A CA 1
ATOM 681 C C . GLY A 1 90 ? 26.722 -7.718 -18.081 1.00 49.75 90 GLY A C 1
ATOM 682 O O . GLY A 1 90 ? 25.897 -8.403 -17.487 1.00 49.75 90 GLY A O 1
ATOM 683 N N . GLN A 1 91 ? 26.643 -7.480 -19.396 1.00 49.09 91 GLN A N 1
ATOM 684 C CA . GLN A 1 91 ? 25.471 -7.764 -20.249 1.00 49.09 91 GLN A CA 1
ATOM 685 C C . GLN A 1 91 ? 24.927 -9.209 -20.196 1.00 49.09 91 GLN A C 1
ATOM 687 O O . GLN A 1 91 ? 23.770 -9.413 -20.558 1.00 49.09 91 GLN A O 1
ATOM 692 N N . ASP A 1 92 ? 25.715 -10.177 -19.717 1.00 54.03 92 ASP A N 1
ATOM 693 C CA . ASP A 1 92 ? 25.393 -11.609 -19.738 1.00 54.03 92 ASP A CA 1
ATOM 694 C C . ASP A 1 92 ? 24.718 -12.149 -18.456 1.00 54.03 92 ASP A C 1
ATOM 696 O O . ASP A 1 92 ? 24.315 -13.313 -18.426 1.00 54.03 92 ASP A O 1
ATOM 700 N N . ALA A 1 93 ? 24.573 -11.350 -17.387 1.00 59.56 93 ALA A N 1
ATOM 701 C CA . ALA A 1 93 ? 23.963 -11.790 -16.122 1.00 59.56 93 ALA A CA 1
ATOM 702 C C . ALA A 1 93 ? 22.634 -11.071 -15.826 1.00 59.56 93 ALA A C 1
ATOM 704 O O . ALA A 1 93 ? 22.531 -9.852 -15.941 1.00 59.56 93 ALA A O 1
ATOM 705 N N . THR A 1 94 ? 21.606 -11.820 -15.399 1.00 70.19 94 THR A N 1
ATOM 706 C CA . THR A 1 94 ? 20.359 -11.221 -14.885 1.00 70.19 94 THR A CA 1
ATOM 707 C C . THR A 1 94 ? 20.607 -10.664 -13.488 1.00 70.19 94 THR A C 1
ATOM 709 O O . THR A 1 94 ? 20.917 -11.423 -12.567 1.00 70.19 94 THR A O 1
ATOM 712 N N . ASN A 1 95 ? 20.458 -9.350 -13.333 1.00 78.88 95 ASN A N 1
ATOM 713 C CA . ASN A 1 95 ? 20.653 -8.665 -12.061 1.00 78.88 95 ASN A CA 1
ATOM 714 C C . ASN A 1 95 ? 19.429 -8.815 -11.146 1.00 78.88 95 ASN A C 1
ATOM 716 O O . ASN A 1 95 ? 18.391 -9.362 -11.531 1.00 78.88 95 ASN A O 1
ATOM 720 N N . VAL A 1 96 ? 19.563 -8.323 -9.919 1.00 78.25 96 VAL A N 1
ATOM 721 C CA . VAL A 1 96 ? 18.469 -8.177 -8.957 1.00 78.25 96 VAL A CA 1
ATOM 722 C C . VAL A 1 96 ? 18.270 -6.683 -8.721 1.00 78.25 96 VAL A C 1
ATOM 724 O O . VAL A 1 96 ? 19.240 -5.979 -8.435 1.00 78.25 96 VAL A O 1
ATOM 727 N N . GLY A 1 97 ? 17.040 -6.207 -8.908 1.00 74.38 97 GLY A N 1
ATOM 728 C CA . GLY A 1 97 ? 16.672 -4.818 -8.655 1.00 74.38 97 GLY A CA 1
ATOM 729 C C . GLY A 1 97 ? 16.632 -4.490 -7.163 1.00 74.38 97 GLY A C 1
ATOM 730 O O . GLY A 1 97 ? 16.711 -5.374 -6.315 1.00 74.38 97 GLY A O 1
ATOM 731 N N . ASP A 1 98 ? 16.484 -3.212 -6.830 1.00 76.06 98 ASP A N 1
ATOM 732 C CA . ASP A 1 98 ? 16.456 -2.735 -5.438 1.00 76.06 98 ASP A CA 1
ATOM 733 C C . ASP A 1 98 ? 15.178 -3.103 -4.659 1.00 76.06 98 ASP A C 1
ATOM 735 O O . ASP A 1 98 ? 15.159 -2.989 -3.439 1.00 76.06 98 ASP A O 1
ATOM 739 N N . GLU A 1 99 ? 14.142 -3.581 -5.351 1.00 74.31 99 GLU A N 1
ATOM 740 C CA . GLU A 1 99 ? 12.941 -4.215 -4.773 1.00 74.31 99 GLU A CA 1
ATOM 741 C C . GLU A 1 99 ? 12.949 -5.751 -4.962 1.00 74.31 99 GLU A C 1
ATOM 743 O O . GLU A 1 99 ? 11.902 -6.411 -4.951 1.00 74.31 99 GLU A O 1
ATOM 748 N N . GLY A 1 100 ? 14.135 -6.304 -5.241 1.00 77.75 100 GLY A N 1
ATOM 749 C CA . GLY A 1 100 ? 14.461 -7.730 -5.286 1.00 77.75 100 GLY A CA 1
ATOM 750 C C . GLY A 1 100 ? 14.043 -8.473 -6.560 1.00 77.75 100 GLY A C 1
ATOM 751 O O . GLY A 1 100 ? 14.456 -9.622 -6.770 1.00 77.75 100 GLY A O 1
ATOM 752 N N . GLY A 1 101 ? 13.192 -7.879 -7.401 1.00 82.00 101 GLY A N 1
ATOM 753 C CA . GLY A 1 101 ? 12.757 -8.493 -8.654 1.00 82.00 101 GLY A CA 1
ATOM 754 C C . GLY A 1 101 ? 13.917 -8.662 -9.639 1.00 82.00 101 GLY A C 1
ATOM 755 O O . GLY A 1 101 ? 15.019 -8.135 -9.462 1.00 82.00 101 GLY A O 1
ATOM 756 N N . PHE A 1 102 ? 13.698 -9.457 -10.684 1.00 85.69 102 PHE A N 1
ATOM 757 C CA . PHE A 1 102 ? 14.728 -9.680 -11.694 1.00 85.69 102 PHE A CA 1
ATOM 758 C C . PHE A 1 102 ? 14.951 -8.403 -12.504 1.00 85.69 102 PHE A C 1
ATOM 760 O O . PHE A 1 102 ? 13.998 -7.784 -12.960 1.00 85.69 102 PHE A O 1
ATOM 767 N N . ALA A 1 103 ? 16.207 -8.049 -12.745 1.00 85.88 103 ALA A N 1
ATOM 768 C CA . ALA A 1 103 ? 16.605 -6.944 -13.609 1.00 85.88 103 ALA A CA 1
ATOM 769 C C . ALA A 1 103 ? 17.322 -7.499 -14.856 1.00 85.88 103 ALA A C 1
ATOM 771 O O . ALA A 1 103 ? 18.555 -7.465 -14.939 1.00 85.88 103 ALA A O 1
ATOM 772 N N . PRO A 1 104 ? 16.577 -8.112 -15.799 1.00 84.38 104 PRO A N 1
ATOM 773 C CA . PRO A 1 104 ? 17.137 -8.571 -17.063 1.00 84.38 104 PRO A CA 1
ATOM 774 C C . PRO A 1 104 ? 17.550 -7.382 -17.936 1.00 84.38 104 PRO A C 1
ATOM 776 O O . PRO A 1 104 ? 17.006 -6.284 -17.827 1.00 84.38 104 PRO A O 1
ATOM 779 N N . ASN A 1 105 ? 18.497 -7.609 -18.843 1.00 82.25 105 ASN A N 1
ATOM 780 C CA . ASN A 1 105 ? 18.871 -6.616 -19.843 1.00 82.25 105 ASN A CA 1
ATOM 781 C C . ASN A 1 105 ? 17.820 -6.574 -20.967 1.00 82.25 105 ASN A C 1
ATOM 783 O O . ASN A 1 1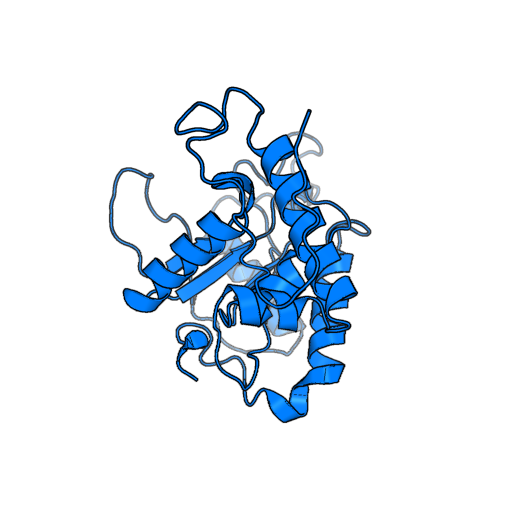05 ? 17.963 -7.238 -21.990 1.00 82.25 105 ASN A O 1
ATOM 787 N N . ILE A 1 106 ? 16.752 -5.822 -20.731 1.00 81.56 106 ILE A N 1
ATOM 788 C CA . ILE A 1 106 ? 15.633 -5.597 -21.655 1.00 81.56 106 ILE A CA 1
ATOM 789 C C . ILE A 1 106 ? 15.807 -4.268 -22.390 1.00 81.56 106 ILE A C 1
ATOM 791 O O . ILE A 1 106 ? 16.255 -3.280 -21.805 1.00 81.56 106 ILE A O 1
ATOM 795 N N . GLN A 1 107 ? 15.445 -4.237 -23.670 1.00 80.75 107 GLN A N 1
ATOM 796 C CA . GLN A 1 107 ? 15.499 -3.019 -24.489 1.00 80.75 107 GLN A CA 1
ATOM 797 C C . GLN A 1 107 ? 14.128 -2.348 -24.620 1.00 80.75 107 GLN A C 1
ATOM 799 O O . GLN A 1 107 ? 14.051 -1.131 -24.777 1.00 80.75 107 GLN A O 1
ATOM 804 N N . ASP A 1 108 ? 13.051 -3.132 -24.531 1.00 82.81 108 ASP A N 1
ATOM 805 C CA . ASP A 1 108 ? 11.672 -2.655 -24.651 1.00 82.81 108 ASP A CA 1
ATOM 806 C C . ASP A 1 108 ? 10.774 -3.245 -23.550 1.00 82.81 108 ASP A C 1
ATOM 808 O O . ASP A 1 108 ? 10.929 -4.388 -23.111 1.00 82.81 108 ASP A O 1
ATOM 812 N N . ASN A 1 109 ? 9.770 -2.475 -23.132 1.00 82.94 109 ASN A N 1
ATOM 813 C CA . ASN A 1 109 ? 8.774 -2.885 -22.143 1.00 82.94 109 ASN A CA 1
ATOM 814 C C . ASN A 1 109 ? 7.988 -4.121 -22.605 1.00 82.94 109 ASN A C 1
ATOM 816 O O . ASN A 1 109 ? 7.575 -4.937 -21.779 1.00 82.94 109 ASN A O 1
ATOM 820 N N . LYS A 1 110 ? 7.810 -4.301 -23.922 1.00 84.94 110 LYS A N 1
ATOM 821 C CA . LYS A 1 110 ? 7.158 -5.490 -24.483 1.00 84.94 110 LYS A CA 1
ATOM 822 C C . LYS A 1 110 ? 7.913 -6.779 -24.154 1.00 84.94 110 LYS A C 1
ATOM 824 O O . LYS A 1 110 ? 7.270 -7.788 -23.876 1.00 84.94 110 LYS A O 1
ATOM 829 N N . GLU A 1 111 ? 9.245 -6.747 -24.123 1.00 85.50 111 GLU A N 1
ATOM 830 C CA . GLU A 1 111 ? 10.062 -7.915 -23.763 1.00 85.50 111 GLU A CA 1
ATOM 831 C C . GLU A 1 111 ? 9.784 -8.353 -22.322 1.00 85.50 111 GLU A C 1
ATOM 833 O O . GLU A 1 111 ? 9.612 -9.540 -22.057 1.00 85.50 111 GLU A O 1
ATOM 838 N N . SER A 1 112 ? 9.629 -7.394 -21.402 1.00 85.00 112 SER A N 1
ATOM 839 C CA . SER A 1 112 ? 9.252 -7.687 -20.010 1.00 85.00 112 SER A CA 1
ATOM 840 C C . SER A 1 112 ? 7.890 -8.363 -19.907 1.00 85.00 112 SER A C 1
ATOM 842 O O . SER A 1 112 ? 7.719 -9.314 -19.145 1.00 85.00 112 SER A O 1
ATOM 844 N N . LEU A 1 113 ? 6.913 -7.882 -20.680 1.00 84.62 113 LEU A N 1
ATOM 845 C CA . LEU A 1 113 ? 5.563 -8.444 -20.688 1.00 84.62 113 LEU A CA 1
ATOM 846 C C . LEU A 1 113 ? 5.547 -9.872 -21.245 1.00 84.62 113 LEU A C 1
ATOM 848 O O . LEU A 1 113 ? 4.878 -10.735 -20.676 1.00 84.62 113 LEU A O 1
ATOM 852 N N . GLU A 1 114 ? 6.297 -10.144 -22.316 1.00 84.81 114 GLU A N 1
ATOM 853 C CA . GLU A 1 114 ? 6.415 -11.504 -22.854 1.00 84.81 114 GLU A CA 1
ATOM 854 C C . GLU A 1 114 ? 7.151 -12.437 -21.876 1.00 84.81 114 GLU A C 1
ATOM 856 O O . GLU A 1 114 ? 6.692 -13.558 -21.664 1.00 84.81 114 GLU A O 1
ATOM 861 N N . LEU A 1 115 ? 8.207 -11.971 -21.189 1.00 86.44 115 LEU A N 1
ATOM 862 C CA . LEU A 1 115 ? 8.886 -12.749 -20.140 1.00 86.44 115 LEU A CA 1
ATOM 863 C C . LEU A 1 115 ? 7.934 -13.137 -18.999 1.00 86.44 115 LEU A C 1
ATOM 865 O O . LEU A 1 115 ? 7.900 -14.299 -18.586 1.00 86.44 115 LEU A O 1
ATOM 869 N N . LEU A 1 116 ? 7.127 -12.189 -18.510 1.00 84.81 116 LEU A N 1
ATOM 870 C CA . LEU A 1 116 ? 6.114 -12.466 -17.485 1.00 84.81 116 LEU A CA 1
ATOM 871 C C . LEU A 1 116 ? 5.084 -13.479 -17.982 1.00 84.81 116 LEU A C 1
ATOM 873 O O . LEU A 1 116 ? 4.776 -14.448 -17.289 1.00 84.81 116 LEU A O 1
ATOM 877 N N . LYS A 1 117 ? 4.579 -13.289 -19.201 1.00 83.06 117 LYS A N 1
ATOM 878 C CA . LYS A 1 117 ? 3.599 -14.187 -19.816 1.00 83.06 117 LYS A CA 1
ATOM 879 C C . LYS A 1 117 ? 4.135 -15.609 -19.955 1.00 83.06 117 LYS A C 1
ATOM 881 O O . LYS A 1 117 ? 3.422 -16.559 -19.633 1.00 83.06 117 LYS A O 1
ATOM 886 N N . GLU A 1 118 ? 5.380 -15.775 -20.394 1.00 85.12 118 GLU A N 1
ATOM 887 C CA . GLU A 1 118 ? 6.023 -17.087 -20.446 1.00 85.12 118 GLU A CA 1
ATOM 888 C C . GLU A 1 118 ? 6.171 -17.711 -19.058 1.00 85.12 118 GLU A C 1
ATOM 890 O O . GLU A 1 118 ? 5.882 -18.899 -18.895 1.00 85.12 118 GLU A O 1
ATOM 895 N N . ALA A 1 119 ? 6.590 -16.928 -18.059 1.00 84.44 119 ALA A N 1
ATOM 896 C CA . ALA A 1 119 ? 6.739 -17.399 -16.685 1.00 84.44 119 ALA A CA 1
ATOM 897 C C . ALA A 1 119 ? 5.402 -17.879 -16.105 1.00 84.44 119 ALA A C 1
ATOM 899 O O . ALA A 1 119 ? 5.339 -18.965 -15.531 1.00 84.44 119 ALA A O 1
ATOM 900 N N . ILE A 1 120 ? 4.318 -17.130 -16.323 1.00 83.12 120 ILE A N 1
ATOM 901 C CA . ILE A 1 120 ? 2.989 -17.542 -15.869 1.00 83.12 120 ILE A CA 1
ATOM 902 C C . ILE A 1 120 ? 2.513 -18.789 -16.607 1.00 83.12 120 ILE A C 1
ATOM 904 O O . ILE A 1 120 ? 1.996 -19.708 -15.973 1.00 83.12 120 ILE A O 1
ATOM 908 N N . LYS A 1 121 ? 2.682 -18.835 -17.933 1.00 81.62 121 LYS A N 1
ATOM 909 C CA . LYS A 1 121 ? 2.276 -19.998 -18.726 1.00 81.62 121 LYS A CA 1
ATOM 910 C C . LYS A 1 121 ? 2.993 -21.262 -18.244 1.00 81.62 121 LYS A C 1
ATOM 912 O O . LYS A 1 121 ? 2.365 -22.310 -18.155 1.00 81.62 121 LYS A O 1
ATOM 917 N N . LYS A 1 122 ? 4.283 -21.154 -17.902 1.00 85.25 122 LYS A N 1
ATOM 918 C CA . LYS A 1 122 ? 5.080 -22.245 -17.311 1.00 85.25 122 LYS A CA 1
ATOM 919 C C . LYS A 1 122 ? 4.638 -22.612 -15.895 1.00 85.25 122 LYS A C 1
ATOM 921 O O . LYS A 1 122 ? 4.751 -23.770 -15.524 1.00 85.25 122 LYS A O 1
ATOM 926 N N . ALA A 1 123 ? 4.152 -21.645 -15.122 1.00 82.50 123 ALA A N 1
ATOM 927 C CA . ALA A 1 123 ? 3.602 -21.867 -13.788 1.00 82.50 123 ALA A CA 1
ATOM 928 C C . ALA A 1 123 ? 2.136 -22.354 -13.805 1.00 82.50 123 ALA A C 1
ATOM 930 O O . ALA A 1 123 ? 1.540 -22.504 -12.745 1.00 82.50 123 ALA A O 1
ATOM 931 N N . GLU A 1 124 ? 1.560 -22.583 -14.992 1.00 80.25 124 GLU A N 1
ATOM 932 C CA . GLU A 1 124 ? 0.221 -23.149 -15.211 1.00 80.25 124 GLU A CA 1
ATOM 933 C C . GLU A 1 124 ? -0.944 -22.340 -14.600 1.00 80.25 124 GLU A C 1
ATOM 935 O O . GLU A 1 124 ? -2.050 -22.857 -14.458 1.00 80.25 124 GLU A O 1
ATOM 940 N N . PHE A 1 125 ? -0.746 -21.053 -14.278 1.00 69.81 125 PHE A N 1
ATOM 941 C CA . PHE A 1 125 ? -1.794 -20.239 -13.642 1.00 69.81 125 PHE A CA 1
ATOM 942 C C . PHE A 1 125 ? -2.832 -19.667 -14.628 1.00 69.81 125 PHE A C 1
ATOM 944 O O . PHE A 1 125 ? -4.024 -19.716 -14.330 1.00 69.81 125 PHE A O 1
ATOM 951 N N . ILE A 1 126 ? -2.431 -19.086 -15.774 1.00 59.69 126 ILE A N 1
ATOM 952 C CA . ILE A 1 126 ? -3.360 -18.426 -16.726 1.00 59.69 126 ILE A CA 1
ATOM 953 C C . ILE A 1 126 ? -2.804 -18.420 -18.170 1.00 59.69 126 ILE A C 1
ATOM 955 O O . ILE A 1 126 ? -1.592 -18.346 -18.367 1.00 59.69 126 ILE A O 1
ATOM 959 N N . GLN A 1 127 ? -3.682 -18.472 -19.186 1.00 53.47 127 GLN A N 1
ATOM 960 C CA . GLN A 1 127 ? -3.326 -18.496 -20.622 1.00 53.47 127 GLN A CA 1
ATOM 961 C C . GLN A 1 127 ? -3.261 -17.112 -21.308 1.00 53.47 127 GLN A C 1
ATOM 963 O O . GLN A 1 127 ? -2.694 -17.016 -22.397 1.00 53.47 127 GLN A O 1
ATOM 968 N N . GLU A 1 128 ? -3.788 -16.042 -20.700 1.00 54.75 128 GLU A N 1
ATOM 969 C CA . GLU A 1 128 ? -3.881 -14.711 -21.325 1.00 54.75 128 GLU A CA 1
ATOM 970 C C . GLU A 1 128 ? -3.785 -13.589 -20.271 1.00 54.75 128 GLU A C 1
ATOM 972 O O . GLU A 1 128 ? -4.327 -13.733 -19.175 1.00 54.75 128 GLU A O 1
ATOM 977 N N . TYR A 1 129 ? -3.100 -12.479 -20.586 1.00 60.69 129 TYR A N 1
ATOM 978 C CA . TYR A 1 129 ? -2.931 -11.339 -19.672 1.00 60.69 129 TYR A CA 1
ATOM 979 C C . TYR A 1 129 ? -3.435 -10.024 -20.264 1.00 60.69 129 TYR A C 1
ATOM 981 O O . TYR A 1 129 ? -2.856 -9.535 -21.235 1.00 60.69 129 TYR A O 1
ATOM 989 N N . PRO A 1 130 ? -4.418 -9.373 -19.621 1.00 73.06 130 PRO A N 1
ATOM 990 C CA . PRO A 1 130 ? -4.609 -7.940 -19.740 1.00 73.06 130 PRO A CA 1
ATOM 991 C C . PRO A 1 130 ? -3.751 -7.219 -18.689 1.00 73.06 130 PRO A C 1
ATOM 993 O O . PRO A 1 130 ? -3.772 -7.563 -17.508 1.00 73.06 130 PRO A O 1
ATOM 996 N N . ILE A 1 131 ? -3.018 -6.180 -19.089 1.00 78.00 131 ILE A N 1
ATOM 997 C CA . ILE A 1 131 ? -2.499 -5.189 -18.137 1.00 78.00 131 ILE A CA 1
ATOM 998 C C . ILE A 1 131 ? -3.713 -4.563 -17.436 1.00 78.00 131 ILE A C 1
ATOM 1000 O O . ILE A 1 131 ? -4.566 -3.964 -18.089 1.00 78.00 131 ILE A O 1
ATOM 1004 N N . VAL A 1 132 ? -3.817 -4.723 -16.112 1.00 80.44 132 VAL A N 1
ATOM 1005 C CA . VAL A 1 132 ? -4.987 -4.269 -15.330 1.00 80.44 132 VAL A CA 1
ATOM 1006 C C . VAL A 1 132 ? -4.717 -3.045 -14.456 1.00 80.44 132 VAL A C 1
ATOM 1008 O O . VAL A 1 132 ? -5.641 -2.537 -13.824 1.00 80.44 132 VAL A O 1
ATOM 1011 N N . SER A 1 133 ? -3.487 -2.555 -14.383 1.00 83.56 133 SER A N 1
ATOM 1012 C CA . SER A 1 133 ? -3.136 -1.323 -13.674 1.00 83.56 133 SER A CA 1
ATOM 1013 C C . SER A 1 133 ? -1.821 -0.792 -14.240 1.00 83.56 133 SER A C 1
ATOM 1015 O O . SER A 1 133 ? -0.952 -1.586 -14.595 1.00 83.56 133 SER A O 1
ATOM 1017 N N . ILE A 1 134 ? -1.710 0.529 -14.373 1.00 83.12 134 ILE A N 1
ATOM 1018 C CA . ILE A 1 134 ? -0.495 1.229 -14.800 1.00 83.12 134 ILE A CA 1
ATOM 1019 C C . ILE A 1 134 ? -0.305 2.390 -13.824 1.00 83.12 134 ILE A C 1
ATOM 1021 O O . ILE A 1 134 ? -1.222 3.192 -13.638 1.00 83.12 134 ILE A O 1
ATOM 1025 N N . GLU A 1 135 ? 0.862 2.439 -13.192 1.00 83.44 135 GLU A N 1
ATOM 1026 C CA . GLU A 1 135 ? 1.282 3.498 -12.273 1.00 83.44 135 GLU A CA 1
ATOM 1027 C C . GLU A 1 135 ? 2.133 4.525 -13.029 1.00 83.44 135 GLU A C 1
ATOM 1029 O O . GLU A 1 135 ? 2.897 4.145 -13.914 1.00 83.44 135 GLU A O 1
ATOM 1034 N N . ASP A 1 136 ? 1.960 5.809 -12.700 1.00 82.69 136 ASP A N 1
ATOM 1035 C CA . ASP A 1 136 ? 2.727 6.947 -13.226 1.00 82.69 136 ASP A CA 1
ATOM 1036 C C . ASP A 1 136 ? 3.024 6.893 -14.747 1.00 82.69 136 ASP A C 1
ATOM 1038 O O . ASP A 1 136 ? 4.177 6.999 -15.167 1.00 82.69 136 ASP A O 1
ATOM 1042 N N . PRO A 1 137 ? 1.997 6.752 -15.619 1.00 83.25 137 PRO A N 1
ATOM 1043 C CA . PRO A 1 137 ? 2.201 6.670 -17.071 1.00 83.25 137 PRO A CA 1
ATOM 1044 C C . PRO A 1 137 ? 2.699 7.982 -17.703 1.00 83.25 137 PRO A C 1
ATOM 1046 O O . PRO A 1 137 ? 3.109 7.989 -18.865 1.00 83.25 137 PRO A O 1
ATOM 1049 N N . PHE A 1 138 ? 2.623 9.094 -16.968 1.00 83.00 138 PHE A N 1
ATOM 1050 C CA . PHE A 1 138 ? 3.021 10.432 -17.393 1.00 83.00 138 PHE A CA 1
ATOM 1051 C C . PHE A 1 138 ? 3.761 11.149 -16.259 1.00 83.00 138 PHE A C 1
ATOM 1053 O O . PHE A 1 138 ? 3.600 10.796 -15.091 1.00 83.00 138 PHE A O 1
ATOM 1060 N N . ASP A 1 139 ? 4.514 12.198 -16.600 1.00 75.56 139 ASP A N 1
ATOM 1061 C CA . ASP A 1 139 ? 5.141 13.075 -15.609 1.00 75.56 139 ASP A CA 1
ATOM 1062 C C . ASP A 1 139 ? 4.105 13.705 -14.664 1.00 75.56 139 ASP A C 1
ATOM 1064 O O . ASP A 1 139 ? 2.956 13.957 -15.042 1.00 75.56 139 ASP A O 1
ATOM 1068 N N . GLN A 1 140 ? 4.549 14.020 -13.444 1.00 71.75 140 GLN A N 1
ATOM 1069 C CA . GLN A 1 140 ? 3.721 14.433 -12.298 1.00 71.75 140 GLN A CA 1
ATOM 1070 C C . GLN A 1 140 ? 2.863 15.696 -12.520 1.00 71.75 140 GLN A C 1
ATOM 1072 O O . GLN A 1 140 ? 2.022 16.013 -11.684 1.00 71.75 140 GLN A O 1
ATOM 1077 N N . GLU A 1 141 ? 3.050 16.412 -13.630 1.00 63.25 141 GLU A N 1
ATOM 1078 C CA . GLU A 1 141 ? 2.306 17.627 -13.987 1.00 63.25 141 GLU A CA 1
ATOM 1079 C C . GLU A 1 141 ? 1.035 17.355 -14.821 1.00 63.25 141 GLU A C 1
ATOM 1081 O O . GLU A 1 141 ? 0.270 18.281 -15.093 1.00 63.25 141 GLU A O 1
ATOM 1086 N N . LYS A 1 142 ? 0.778 16.104 -15.244 1.00 58.75 142 LYS A N 1
ATOM 1087 C CA . LYS A 1 142 ? -0.406 15.739 -16.047 1.00 58.75 142 LYS A CA 1
ATOM 1088 C C . LYS A 1 142 ? -1.463 15.031 -15.192 1.00 58.75 142 LYS A C 1
ATOM 1090 O O . LYS A 1 142 ? -1.384 13.837 -14.921 1.00 58.75 142 LYS A O 1
ATOM 1095 N N . GLU A 1 143 ? -2.470 15.793 -14.773 1.00 60.31 143 GLU A N 1
ATOM 1096 C CA . GLU A 1 143 ? -3.489 15.392 -13.797 1.00 60.31 143 GLU A CA 1
ATOM 1097 C C . GLU A 1 143 ? -4.649 14.587 -14.412 1.00 60.31 143 GLU A C 1
ATOM 1099 O O . GLU A 1 143 ? -5.632 15.152 -14.887 1.00 60.31 143 GLU A O 1
ATOM 1104 N N . ALA A 1 144 ? -4.572 13.256 -14.353 1.00 74.31 144 ALA A N 1
ATOM 1105 C CA . ALA A 1 144 ? -5.749 12.390 -14.223 1.00 74.31 144 ALA A CA 1
ATOM 1106 C C . ALA A 1 144 ? -5.322 10.968 -13.834 1.00 74.31 144 ALA A C 1
ATOM 1108 O O . ALA A 1 144 ? -4.674 10.268 -14.610 1.00 74.31 144 ALA A O 1
ATOM 1109 N N . CYS A 1 145 ? -5.745 10.505 -12.661 1.00 85.88 145 CYS A N 1
ATOM 1110 C CA . CYS A 1 145 ? -5.704 9.092 -12.300 1.00 85.88 145 CYS A CA 1
ATOM 1111 C C . CYS A 1 145 ? -7.023 8.679 -11.634 1.00 85.88 145 CYS A C 1
ATOM 1113 O O . CYS A 1 145 ? -7.907 9.497 -11.385 1.00 85.88 145 CYS A O 1
ATOM 1115 N N . ASN A 1 146 ? -7.190 7.379 -11.414 1.00 88.88 146 ASN A N 1
ATOM 1116 C CA . ASN A 1 146 ? -8.337 6.787 -10.720 1.00 88.88 146 ASN A CA 1
ATOM 1117 C C . ASN A 1 146 ? -7.888 5.893 -9.554 1.00 88.88 146 ASN A C 1
ATOM 1119 O O . ASN A 1 146 ? -8.645 5.037 -9.086 1.00 88.88 146 ASN A O 1
ATOM 1123 N N . ALA A 1 147 ? -6.635 6.064 -9.131 1.00 91.00 147 ALA A N 1
ATOM 1124 C CA . ALA A 1 147 ? -5.968 5.245 -8.142 1.00 91.00 147 ALA A CA 1
ATOM 1125 C C . ALA A 1 147 ? -5.020 6.095 -7.297 1.00 91.00 147 ALA A C 1
ATOM 1127 O O . ALA A 1 147 ? -4.312 6.946 -7.832 1.00 91.00 147 ALA A O 1
ATOM 1128 N N . LEU A 1 148 ? -4.957 5.818 -5.997 1.00 93.81 148 LEU A N 1
ATOM 1129 C CA . LEU A 1 148 ? -3.925 6.352 -5.113 1.00 93.81 148 LEU A CA 1
ATOM 1130 C C . LEU A 1 148 ? -2.935 5.246 -4.744 1.00 93.81 148 LEU A C 1
ATOM 1132 O O . LEU A 1 148 ? -3.316 4.252 -4.124 1.00 93.81 148 LEU A O 1
ATOM 1136 N N . LEU A 1 149 ? -1.652 5.466 -5.017 1.00 94.56 149 LEU A N 1
ATOM 1137 C CA . LEU A 1 149 ? -0.574 4.707 -4.395 1.00 94.56 149 LEU A CA 1
ATOM 1138 C C . LEU A 1 149 ? -0.249 5.313 -3.022 1.00 94.56 149 LEU A C 1
ATOM 1140 O O . LEU A 1 149 ? 0.369 6.371 -2.906 1.00 94.56 149 LEU A O 1
ATOM 1144 N N . LEU A 1 150 ? -0.693 4.659 -1.952 1.00 96.12 150 LEU A N 1
ATOM 1145 C CA . LEU A 1 150 ? -0.573 5.170 -0.591 1.00 96.12 150 LEU A CA 1
ATOM 1146 C C . LEU A 1 150 ? 0.747 4.723 0.055 1.00 96.12 150 LEU A C 1
ATOM 1148 O O . LEU A 1 150 ? 0.843 3.622 0.602 1.00 96.12 150 LEU A O 1
ATOM 1152 N N . LYS A 1 151 ? 1.738 5.622 0.063 1.00 94.62 151 LYS A N 1
ATOM 1153 C CA . LYS A 1 151 ? 3.006 5.477 0.801 1.00 94.62 151 LYS A CA 1
ATOM 1154 C C . LYS A 1 151 ? 2.962 6.331 2.073 1.00 94.62 151 LYS A C 1
ATOM 1156 O O . LYS A 1 151 ? 3.092 7.555 2.026 1.00 94.62 151 LYS A O 1
ATOM 1161 N N . VAL A 1 152 ? 2.795 5.700 3.238 1.00 92.81 152 VAL A N 1
ATOM 1162 C CA . VAL A 1 152 ? 2.582 6.411 4.522 1.00 92.81 152 VAL A CA 1
ATOM 1163 C C . VAL A 1 152 ? 3.709 7.382 4.884 1.00 92.81 152 VAL A C 1
ATOM 1165 O O . VAL A 1 152 ? 3.480 8.404 5.535 1.00 92.81 152 VAL A O 1
ATOM 1168 N N . ASN A 1 153 ? 4.929 7.099 4.431 1.00 90.50 153 ASN A N 1
ATOM 1169 C CA . ASN A 1 153 ? 6.084 7.940 4.700 1.00 90.50 153 ASN A CA 1
ATOM 1170 C C . ASN A 1 153 ? 6.194 9.175 3.799 1.00 90.50 153 ASN A C 1
ATOM 1172 O O . ASN A 1 153 ? 6.887 10.113 4.181 1.00 90.50 153 ASN A O 1
ATOM 1176 N N . GLN A 1 154 ? 5.486 9.224 2.664 1.00 88.75 154 GLN A N 1
ATOM 1177 C CA . GLN A 1 154 ? 5.420 10.434 1.836 1.00 88.75 154 GLN A CA 1
ATOM 1178 C C . GLN A 1 154 ? 4.631 11.551 2.530 1.00 88.75 154 GLN A C 1
ATOM 1180 O O . GLN A 1 154 ? 4.991 12.718 2.409 1.00 88.75 154 GLN A O 1
ATOM 1185 N N . ILE A 1 155 ? 3.592 11.205 3.302 1.00 88.19 155 ILE A N 1
ATOM 1186 C CA . ILE A 1 155 ? 2.797 12.188 4.053 1.00 88.19 155 ILE A CA 1
ATOM 1187 C C . ILE A 1 155 ? 3.248 12.332 5.514 1.00 88.19 155 ILE A C 1
ATOM 1189 O O . ILE A 1 155 ? 3.148 13.417 6.085 1.00 88.19 155 ILE A O 1
ATOM 1193 N N . GLY A 1 156 ? 3.789 11.269 6.121 1.00 85.00 156 GLY A N 1
ATOM 1194 C CA . GLY A 1 156 ? 4.509 11.310 7.400 1.00 85.00 156 GLY A CA 1
ATOM 1195 C C . GLY A 1 156 ? 3.679 11.056 8.665 1.00 85.00 156 GLY A C 1
ATOM 1196 O O . GLY A 1 156 ? 4.253 11.016 9.750 1.00 85.00 156 GLY A O 1
ATOM 1197 N N . THR A 1 157 ? 2.356 10.862 8.582 1.00 89.25 157 THR A N 1
ATOM 1198 C CA . THR A 1 157 ? 1.539 10.382 9.718 1.00 89.25 157 THR A CA 1
ATOM 1199 C C . THR A 1 157 ? 0.436 9.421 9.282 1.00 89.25 157 THR A C 1
ATOM 1201 O O . THR A 1 157 ? -0.074 9.486 8.160 1.00 89.25 157 THR A O 1
ATOM 1204 N N . ILE A 1 158 ? -0.010 8.570 10.211 1.00 91.56 158 ILE A N 1
ATOM 1205 C CA . ILE A 1 158 ? -1.123 7.639 9.971 1.00 91.56 158 ILE A CA 1
ATOM 1206 C C . ILE A 1 158 ? -2.459 8.363 9.820 1.00 91.56 158 ILE A C 1
ATOM 1208 O O . ILE A 1 158 ? -3.276 7.970 8.996 1.00 91.56 158 ILE A O 1
ATOM 1212 N N . SER A 1 159 ? -2.681 9.461 10.543 1.00 86.75 159 SER A N 1
ATOM 1213 C CA . SER A 1 159 ? -3.912 10.245 10.375 1.00 86.75 159 SER A CA 1
ATOM 1214 C C . SER A 1 159 ? -4.013 10.904 9.008 1.00 86.75 159 SER A C 1
ATOM 1216 O O . SER A 1 159 ? -5.083 10.873 8.404 1.00 86.75 159 SER A O 1
ATOM 1218 N N . GLU A 1 160 ? -2.923 11.491 8.510 1.00 90.06 160 GLU A N 1
ATOM 1219 C CA . GLU A 1 160 ? -2.924 12.090 7.174 1.00 90.06 160 GLU A CA 1
ATOM 1220 C C . GLU A 1 160 ? -3.028 11.011 6.088 1.00 90.06 160 GLU A C 1
ATOM 1222 O O . GLU A 1 160 ? -3.769 11.202 5.130 1.00 90.06 160 GLU A O 1
ATOM 1227 N N . SER A 1 161 ? -2.400 9.847 6.289 1.00 94.44 161 SER A N 1
ATOM 1228 C CA . SER A 1 161 ? -2.535 8.695 5.383 1.00 94.44 161 SER A CA 1
ATOM 1229 C C . SER A 1 161 ? -3.980 8.189 5.301 1.00 94.44 161 SER A C 1
ATOM 1231 O O . SER A 1 161 ? -4.513 8.020 4.210 1.00 94.44 161 SER A O 1
ATOM 1233 N N . ILE A 1 162 ? -4.656 8.013 6.446 1.00 94.56 162 ILE A N 1
ATOM 1234 C CA . ILE A 1 162 ? -6.077 7.624 6.493 1.00 94.56 162 ILE A CA 1
ATOM 1235 C C . ILE A 1 162 ? -6.951 8.697 5.836 1.00 94.56 162 ILE A C 1
ATOM 1237 O O . ILE A 1 162 ? -7.897 8.367 5.128 1.00 94.56 162 ILE A O 1
ATOM 1241 N N . LYS A 1 163 ? -6.650 9.983 6.049 1.00 92.44 163 LYS A N 1
ATOM 1242 C CA . LYS A 1 163 ? -7.397 11.077 5.417 1.00 92.44 163 LYS A CA 1
ATOM 1243 C C . LYS A 1 163 ? -7.247 11.056 3.891 1.00 92.44 163 LYS A C 1
ATOM 1245 O O . LYS A 1 163 ? -8.250 11.204 3.202 1.00 92.44 163 LYS A O 1
ATOM 1250 N N . ALA A 1 164 ? -6.033 10.852 3.379 1.00 94.31 164 ALA A N 1
ATOM 1251 C CA . ALA A 1 164 ? -5.772 10.729 1.944 1.00 94.31 164 ALA A CA 1
ATOM 1252 C C . ALA A 1 164 ? -6.484 9.509 1.339 1.00 94.31 164 ALA A C 1
ATOM 1254 O O . ALA A 1 164 ? -7.120 9.617 0.291 1.00 94.31 164 ALA A O 1
ATOM 1255 N N . ALA A 1 165 ? -6.451 8.374 2.045 1.00 95.75 165 ALA A N 1
ATOM 1256 C CA . ALA A 1 165 ? -7.175 7.173 1.650 1.00 95.75 165 ALA A CA 1
ATOM 1257 C C . ALA A 1 165 ? -8.688 7.424 1.563 1.00 95.75 165 ALA A C 1
ATOM 1259 O O . ALA A 1 165 ? -9.306 7.149 0.541 1.00 95.75 165 ALA A O 1
ATOM 1260 N N . LYS A 1 166 ? -9.288 8.028 2.591 1.00 94.00 166 LYS A N 1
ATOM 1261 C CA . LYS A 1 166 ? -10.723 8.340 2.580 1.00 94.00 166 LYS A CA 1
ATOM 1262 C C . LYS A 1 166 ? -11.122 9.273 1.455 1.00 94.00 166 LYS A C 1
ATOM 1264 O O . LYS A 1 166 ? -12.087 8.985 0.765 1.00 94.00 166 LYS A O 1
ATOM 1269 N N . LEU A 1 167 ? -10.357 10.342 1.243 1.00 94.88 167 LEU A N 1
ATOM 1270 C CA . LEU A 1 167 ? -10.617 11.279 0.154 1.00 94.88 167 LEU A CA 1
ATOM 1271 C C . LEU A 1 167 ? -10.607 10.570 -1.210 1.00 94.88 167 LEU A C 1
ATOM 1273 O O . LEU A 1 167 ? -11.447 10.847 -2.062 1.00 94.88 167 LEU A O 1
ATOM 1277 N N . SER A 1 168 ? -9.689 9.620 -1.391 1.00 94.25 168 SER A N 1
ATOM 1278 C CA . SER A 1 168 ? -9.605 8.816 -2.614 1.00 94.25 168 SER A CA 1
ATOM 1279 C C . SER A 1 168 ? -10.813 7.883 -2.757 1.00 94.25 168 SER A C 1
ATOM 1281 O O . SER A 1 168 ? -11.442 7.867 -3.810 1.00 94.25 168 SER A O 1
ATOM 1283 N N . GLN A 1 169 ? -11.201 7.175 -1.689 1.00 93.12 169 GLN A N 1
ATOM 1284 C CA . GLN A 1 169 ? -12.395 6.312 -1.672 1.00 93.12 169 GLN A CA 1
ATOM 1285 C C . GLN A 1 169 ? -13.682 7.101 -1.950 1.00 93.12 169 GLN A C 1
ATOM 1287 O O . GLN A 1 169 ? -14.504 6.680 -2.756 1.00 93.12 169 GLN A O 1
ATOM 1292 N N . GLU A 1 170 ? -13.838 8.273 -1.330 1.00 92.12 170 GLU A N 1
ATOM 1293 C CA . GLU A 1 170 ? -14.966 9.192 -1.548 1.00 92.12 170 GLU A CA 1
ATOM 1294 C C . GLU A 1 170 ? -15.023 9.704 -2.997 1.00 92.12 170 GLU A C 1
ATOM 1296 O O . GLU A 1 170 ? -16.107 9.954 -3.518 1.00 92.12 170 GLU A O 1
ATOM 1301 N N . SER A 1 171 ? -13.870 9.794 -3.669 1.00 91.44 171 SER A N 1
ATOM 1302 C CA . SER A 1 171 ? -13.754 10.165 -5.087 1.00 91.44 171 SER A CA 1
ATOM 1303 C C . SER A 1 171 ? -13.905 8.968 -6.042 1.00 91.44 171 SER A C 1
ATOM 1305 O O . SER A 1 171 ? -13.724 9.111 -7.251 1.00 91.44 171 SER A O 1
ATOM 1307 N N . GLY A 1 172 ? -14.210 7.774 -5.520 1.00 90.06 172 GLY A N 1
ATOM 1308 C CA . GLY A 1 172 ? -14.351 6.540 -6.296 1.00 90.06 172 GLY A CA 1
ATOM 1309 C C . GLY A 1 172 ? -13.029 5.923 -6.765 1.00 90.06 172 GLY A C 1
ATOM 1310 O O . GLY A 1 172 ? -13.045 5.011 -7.593 1.00 90.06 172 GLY A O 1
ATOM 1311 N N . TRP A 1 173 ? -11.888 6.401 -6.263 1.00 92.56 173 TRP A N 1
ATOM 1312 C CA . TRP A 1 173 ? -10.576 5.862 -6.611 1.00 92.56 173 TRP A CA 1
ATOM 1313 C C . TRP A 1 173 ? -10.292 4.577 -5.840 1.00 92.56 173 TRP A C 1
ATOM 1315 O O . TRP A 1 173 ? -10.669 4.422 -4.673 1.00 92.56 173 TRP A O 1
ATOM 1325 N N . TYR A 1 174 ? -9.566 3.661 -6.478 1.00 92.25 174 TYR A N 1
ATOM 1326 C CA . TYR A 1 174 ? -8.992 2.525 -5.762 1.00 92.25 174 TYR A CA 1
ATOM 1327 C C . TYR A 1 174 ? -7.669 2.913 -5.108 1.00 92.25 174 TYR A C 1
ATOM 1329 O O . TYR A 1 174 ? -7.067 3.932 -5.436 1.00 92.25 174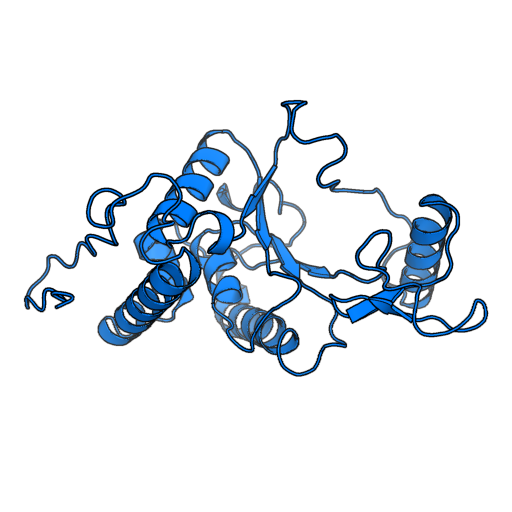 TYR A O 1
ATOM 1337 N N . ILE A 1 175 ? -7.227 2.134 -4.125 1.00 94.38 175 ILE A N 1
ATOM 1338 C CA . ILE A 1 175 ? -6.019 2.456 -3.367 1.00 94.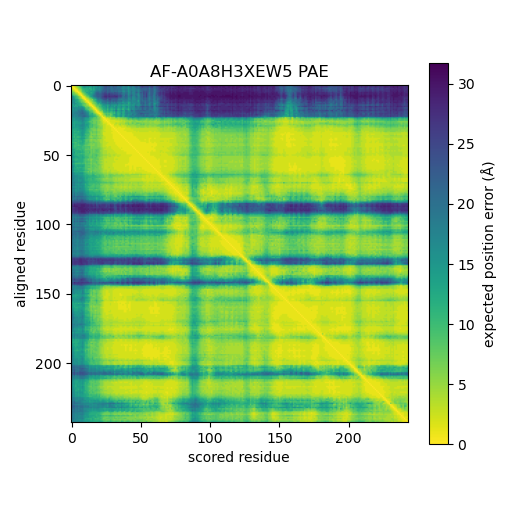38 175 ILE A CA 1
ATOM 1339 C C . ILE A 1 175 ? -5.114 1.243 -3.346 1.00 94.38 175 ILE A C 1
ATOM 1341 O O . ILE A 1 175 ? -5.547 0.131 -3.047 1.00 94.38 175 ILE A O 1
ATOM 1345 N N . ILE A 1 176 ? -3.843 1.492 -3.608 1.00 95.62 176 ILE A N 1
ATOM 1346 C CA . ILE A 1 176 ? -2.772 0.520 -3.502 1.00 95.62 176 ILE A CA 1
ATOM 1347 C C . ILE A 1 176 ? -1.930 0.946 -2.305 1.00 95.62 176 ILE A C 1
ATOM 1349 O O . ILE A 1 176 ? -1.245 1.966 -2.357 1.00 95.62 176 ILE A O 1
ATOM 1353 N N . VAL A 1 177 ? -2.001 0.213 -1.194 1.00 95.81 177 VAL A N 1
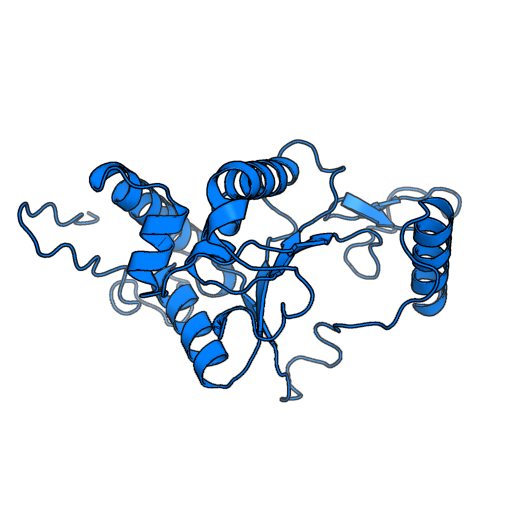ATOM 1354 C CA . VAL A 1 177 ? -1.077 0.464 -0.075 1.00 95.81 177 VAL A CA 1
ATOM 1355 C C . VAL A 1 177 ? 0.301 -0.029 -0.499 1.00 95.81 177 VAL A C 1
ATOM 1357 O O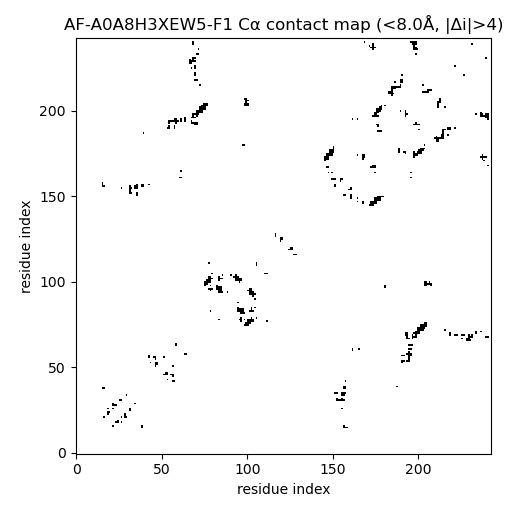 . VAL A 1 177 ? 0.408 -1.149 -0.979 1.00 95.81 177 VAL A O 1
ATOM 1360 N N . SER A 1 178 ? 1.348 0.781 -0.354 1.00 93.81 178 SER A N 1
ATOM 1361 C CA . SER A 1 178 ? 2.662 0.453 -0.920 1.00 93.81 178 SER A CA 1
ATOM 1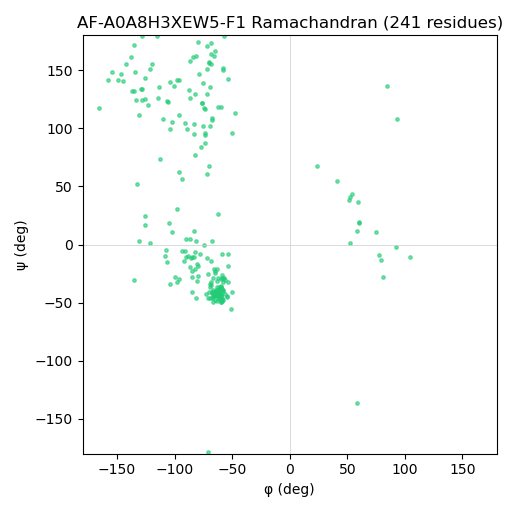362 C C . SER A 1 178 ? 3.776 0.474 0.114 1.00 93.81 178 SER A C 1
ATOM 1364 O O . SER A 1 178 ? 3.819 1.354 0.978 1.00 93.81 178 SER A O 1
ATOM 1366 N N . HIS A 1 179 ? 4.714 -0.457 -0.058 1.00 89.94 179 HIS A N 1
ATOM 1367 C CA . HIS A 1 179 ? 6.046 -0.411 0.541 1.00 89.94 179 HIS A CA 1
ATOM 1368 C C . HIS A 1 179 ? 6.922 0.681 -0.110 1.00 89.94 179 HIS A C 1
ATOM 1370 O O . HIS A 1 179 ? 6.483 1.427 -1.003 1.00 89.94 179 HIS A O 1
ATOM 1376 N N . ARG A 1 180 ? 8.169 0.772 0.352 1.00 86.94 180 ARG A N 1
ATOM 1377 C CA . ARG A 1 180 ? 9.281 1.555 -0.194 1.00 86.94 180 ARG A CA 1
ATOM 1378 C C . ARG A 1 180 ? 10.446 0.625 -0.535 1.00 86.94 180 ARG A C 1
ATOM 1380 O O . ARG A 1 180 ? 10.639 -0.363 0.155 1.00 86.94 180 ARG A O 1
ATOM 1387 N N . SER A 1 181 ? 11.265 0.975 -1.526 1.00 78.62 181 SER A N 1
ATOM 1388 C CA . SER A 1 181 ? 12.444 0.168 -1.884 1.00 78.62 181 SER A CA 1
ATOM 1389 C C . SER A 1 181 ? 13.423 -0.054 -0.719 1.00 78.62 181 SER A C 1
ATOM 1391 O O . SER A 1 181 ? 14.059 -1.093 -0.626 1.00 78.62 181 SER A O 1
ATOM 1393 N N . GLY A 1 182 ? 13.498 0.881 0.234 1.00 80.25 182 GLY A N 1
ATOM 1394 C CA . GLY A 1 182 ? 14.223 0.709 1.498 1.00 80.25 182 GLY A CA 1
ATOM 1395 C C . GLY A 1 182 ? 13.324 0.260 2.653 1.00 80.25 182 GLY A C 1
ATOM 1396 O O . GLY A 1 182 ? 13.161 1.024 3.606 1.00 80.25 182 GLY A O 1
ATOM 1397 N N . GLU A 1 183 ? 12.709 -0.920 2.554 1.00 85.00 183 GLU A N 1
ATOM 1398 C CA . GLU A 1 183 ? 11.783 -1.430 3.577 1.00 85.00 183 GLU A CA 1
ATOM 1399 C C . GLU A 1 183 ? 12.504 -2.082 4.771 1.00 85.00 183 GLU A C 1
ATOM 1401 O O . GLU A 1 183 ? 13.677 -2.455 4.688 1.00 85.00 183 GLU A O 1
ATOM 1406 N N . THR A 1 184 ? 11.788 -2.230 5.888 1.00 88.94 184 THR A N 1
ATOM 1407 C CA . THR A 1 184 ? 12.240 -2.933 7.101 1.00 88.94 184 THR A CA 1
ATOM 1408 C C . THR A 1 184 ? 11.386 -4.177 7.348 1.00 88.94 184 THR A C 1
ATOM 1410 O O . THR A 1 184 ? 10.424 -4.426 6.631 1.00 88.94 184 THR A O 1
ATOM 1413 N N . GLU A 1 185 ? 11.673 -4.940 8.400 1.00 90.19 185 GLU A N 1
ATOM 1414 C CA . GLU A 1 185 ? 10.839 -6.060 8.860 1.00 90.19 185 GLU A CA 1
ATOM 1415 C C . GLU A 1 185 ? 9.462 -5.640 9.433 1.00 90.19 185 GLU A C 1
ATOM 1417 O O . GLU A 1 185 ? 8.705 -6.473 9.938 1.00 90.19 185 GLU A O 1
ATOM 1422 N N . ASP A 1 186 ? 9.121 -4.345 9.402 1.00 92.19 186 ASP A N 1
ATOM 1423 C CA . ASP A 1 186 ? 7.866 -3.836 9.948 1.00 92.19 186 ASP A CA 1
ATOM 1424 C C . ASP A 1 186 ? 6.675 -4.204 9.050 1.00 92.19 186 ASP A C 1
ATOM 1426 O O . ASP A 1 186 ? 6.520 -3.733 7.926 1.00 92.19 186 ASP A O 1
ATOM 1430 N N . THR A 1 187 ? 5.754 -4.997 9.588 1.00 94.19 187 THR A N 1
ATOM 1431 C CA . THR A 1 187 ? 4.572 -5.478 8.864 1.00 94.19 187 THR A CA 1
ATOM 1432 C C . THR A 1 187 ? 3.408 -4.486 8.842 1.00 94.19 187 THR A C 1
ATOM 1434 O O . THR A 1 187 ? 2.299 -4.836 8.441 1.00 94.19 187 THR A O 1
ATOM 1437 N N . PHE A 1 188 ? 3.612 -3.224 9.246 1.00 95.44 188 PHE A N 1
ATOM 1438 C CA . PHE A 1 188 ? 2.528 -2.262 9.472 1.00 95.44 188 PHE A CA 1
ATOM 1439 C C . PHE A 1 188 ? 1.532 -2.156 8.312 1.00 95.44 188 PHE A C 1
ATOM 1441 O O . PHE A 1 188 ? 0.323 -2.031 8.563 1.00 95.44 188 PHE A O 1
ATOM 1448 N N . ILE A 1 189 ? 2.030 -2.173 7.071 1.00 95.12 189 ILE A N 1
ATOM 1449 C CA . ILE A 1 189 ? 1.203 -2.008 5.876 1.00 95.12 189 ILE A CA 1
ATOM 1450 C C . ILE A 1 189 ? 0.302 -3.221 5.590 1.00 95.12 189 ILE A C 1
ATOM 1452 O O . ILE A 1 189 ? -0.776 -3.020 5.031 1.00 95.12 189 ILE A O 1
ATOM 1456 N N . ALA A 1 190 ? 0.678 -4.427 6.044 1.00 94.81 190 ALA A N 1
ATOM 1457 C CA . ALA A 1 190 ? -0.114 -5.657 5.907 1.00 94.81 190 ALA A CA 1
ATOM 1458 C C . ALA A 1 190 ? -1.459 -5.555 6.637 1.00 94.81 190 ALA A C 1
ATOM 1460 O O . ALA A 1 190 ? -2.507 -5.908 6.110 1.00 94.81 190 ALA A O 1
ATOM 1461 N N . ASP A 1 191 ? -1.466 -4.982 7.836 1.00 96.44 191 ASP A N 1
ATOM 1462 C CA . ASP A 1 191 ? -2.730 -4.694 8.506 1.00 96.44 191 ASP A CA 1
ATOM 1463 C C . ASP A 1 191 ? -3.405 -3.419 7.979 1.00 96.44 191 ASP A C 1
ATOM 1465 O O . ASP A 1 191 ? -4.609 -3.236 8.155 1.00 96.44 191 ASP A O 1
ATOM 1469 N N . LEU A 1 192 ? -2.629 -2.456 7.459 1.00 96.62 192 LEU A N 1
ATOM 1470 C CA . LEU A 1 192 ? -3.167 -1.160 7.036 1.00 96.62 192 LEU A CA 1
ATOM 1471 C C . LEU A 1 192 ? -4.076 -1.332 5.824 1.00 96.62 192 LEU A C 1
ATOM 1473 O O . LEU A 1 192 ? -5.150 -0.737 5.800 1.00 96.62 192 LEU A O 1
ATOM 1477 N N . VAL A 1 193 ? -3.677 -2.166 4.862 1.00 95.56 193 VAL A N 1
ATOM 1478 C CA . VAL A 1 193 ? -4.490 -2.512 3.686 1.00 95.56 193 VAL A CA 1
ATOM 1479 C C . VAL A 1 193 ? -5.833 -3.131 4.094 1.00 95.56 193 VAL A C 1
ATOM 1481 O O . VAL A 1 193 ? -6.875 -2.748 3.558 1.00 95.56 193 VAL A O 1
ATOM 1484 N N . VAL A 1 194 ? -5.835 -3.985 5.125 1.00 95.19 194 VAL A N 1
ATOM 1485 C CA . VAL A 1 194 ? -7.046 -4.601 5.696 1.00 95.19 194 VAL A CA 1
ATOM 1486 C C . VAL A 1 194 ? -7.878 -3.573 6.462 1.00 95.19 194 VAL A C 1
ATOM 1488 O O . VAL A 1 194 ? -9.089 -3.462 6.263 1.00 95.19 194 VAL A O 1
ATOM 1491 N N . GLY A 1 195 ? -7.228 -2.764 7.300 1.00 94.88 195 GLY A N 1
ATOM 1492 C CA . GLY A 1 195 ? -7.869 -1.721 8.093 1.00 94.88 195 GLY A CA 1
ATOM 1493 C C . GLY A 1 195 ? -8.517 -0.632 7.237 1.00 94.88 195 GLY A C 1
ATOM 1494 O O . GLY A 1 195 ? -9.591 -0.145 7.575 1.00 94.88 195 GLY A O 1
ATOM 1495 N N . LEU A 1 196 ? -7.909 -0.275 6.106 1.00 95.31 196 LEU A N 1
ATOM 1496 C CA . LEU A 1 196 ? -8.451 0.675 5.129 1.00 95.31 196 LEU A CA 1
ATOM 1497 C C . LEU A 1 196 ? -9.402 0.030 4.115 1.00 95.31 196 LEU A C 1
ATOM 1499 O O . LEU A 1 196 ? -10.076 0.752 3.380 1.00 95.31 196 LEU A O 1
ATOM 1503 N N . ARG A 1 197 ? -9.457 -1.306 4.070 1.00 94.12 197 ARG A N 1
ATOM 1504 C CA . ARG A 1 197 ? -10.246 -2.087 3.110 1.00 94.12 197 ARG A CA 1
ATOM 1505 C C . ARG A 1 197 ? -9.958 -1.732 1.651 1.00 94.12 197 ARG A C 1
ATOM 1507 O O . ARG A 1 197 ? -10.877 -1.582 0.848 1.00 94.12 197 ARG A O 1
ATOM 1514 N N . THR A 1 198 ? -8.687 -1.562 1.299 1.00 93.50 198 THR A N 1
ATOM 1515 C CA . THR A 1 198 ? -8.317 -1.157 -0.068 1.00 93.50 198 THR A CA 1
ATOM 1516 C C . THR A 1 198 ? -8.216 -2.338 -1.029 1.00 93.50 198 THR A C 1
ATOM 1518 O O . THR A 1 198 ? -8.369 -2.147 -2.228 1.00 93.50 198 THR A O 1
ATOM 1521 N N . GLY A 1 199 ? -7.999 -3.553 -0.514 1.00 90.62 199 GLY A N 1
ATOM 1522 C CA . GLY A 1 199 ? -7.994 -4.802 -1.286 1.00 90.62 199 GLY A CA 1
ATOM 1523 C C . GLY A 1 199 ? -6.730 -5.071 -2.107 1.00 90.62 199 GLY A C 1
ATOM 1524 O O . GLY A 1 199 ? -6.568 -6.183 -2.600 1.00 90.62 199 GLY A O 1
ATOM 1525 N N . LEU A 1 200 ? -5.818 -4.103 -2.227 1.00 92.31 200 LEU A N 1
ATOM 1526 C CA . LEU A 1 200 ? -4.578 -4.236 -2.992 1.00 92.31 200 LEU A CA 1
ATOM 1527 C C . LEU A 1 200 ? -3.396 -3.639 -2.220 1.00 92.31 200 LEU A C 1
ATOM 1529 O O . LEU A 1 200 ? -3.473 -2.514 -1.709 1.00 92.31 200 LEU A O 1
ATOM 1533 N N . VAL A 1 201 ? -2.307 -4.401 -2.148 1.00 91.94 201 VAL A N 1
ATOM 1534 C CA . VAL A 1 201 ? -1.031 -3.975 -1.568 1.00 91.94 201 VAL A CA 1
ATOM 1535 C C . VAL A 1 201 ? 0.081 -4.192 -2.588 1.00 91.94 201 VAL A C 1
ATOM 1537 O O . VAL A 1 201 ? 0.234 -5.293 -3.113 1.00 91.94 201 VAL A O 1
ATOM 1540 N N . HIS A 1 202 ? 0.840 -3.140 -2.892 1.00 89.06 202 HIS A N 1
ATOM 1541 C CA . HIS A 1 202 ? 2.057 -3.258 -3.685 1.00 89.06 202 HIS A CA 1
ATOM 1542 C C . HIS A 1 202 ? 3.151 -3.845 -2.802 1.00 89.06 202 HIS A C 1
ATOM 1544 O O . HIS A 1 202 ? 3.481 -3.300 -1.740 1.00 89.06 202 HIS A O 1
ATOM 1550 N N . HIS A 1 203 ? 3.691 -4.977 -3.229 1.00 81.69 203 HIS A N 1
ATOM 1551 C CA . HIS A 1 203 ? 4.619 -5.789 -2.471 1.00 81.69 203 HIS A CA 1
ATOM 1552 C C . HIS A 1 203 ? 5.851 -6.084 -3.324 1.00 81.69 203 HIS A C 1
ATOM 1554 O O . HIS A 1 203 ? 5.735 -6.426 -4.498 1.00 81.69 203 HIS A O 1
ATOM 1560 N N . ALA A 1 204 ? 7.036 -5.927 -2.746 1.00 74.38 204 ALA A N 1
ATOM 1561 C CA . ALA A 1 204 ? 8.269 -6.279 -3.431 1.00 74.38 204 ALA A CA 1
ATOM 1562 C C . ALA A 1 204 ? 8.348 -7.807 -3.592 1.00 74.38 204 ALA A C 1
ATOM 1564 O O . ALA A 1 204 ? 7.474 -8.546 -3.124 1.00 74.38 204 ALA A O 1
ATOM 1565 N N . THR A 1 205 ? 9.344 -8.311 -4.312 1.00 73.81 205 THR A N 1
ATOM 1566 C CA . THR A 1 205 ? 9.412 -9.758 -4.545 1.00 73.81 205 THR A CA 1
ATOM 1567 C C . THR A 1 205 ? 9.726 -10.544 -3.267 1.00 73.81 205 THR A C 1
ATOM 1569 O O . THR A 1 205 ? 10.280 -10.033 -2.298 1.00 73.81 205 THR A O 1
ATOM 1572 N N . LEU A 1 206 ? 9.481 -11.853 -3.300 1.00 70.31 206 LEU A N 1
ATOM 1573 C CA . LEU A 1 206 ? 9.741 -12.763 -2.179 1.00 70.31 206 LEU A CA 1
ATOM 1574 C C . LEU A 1 206 ? 11.232 -13.101 -1.957 1.00 70.31 206 LEU A C 1
ATOM 1576 O O . LEU A 1 206 ? 11.549 -13.864 -1.046 1.00 70.31 206 LEU A O 1
ATOM 1580 N N . LYS A 1 207 ? 12.150 -12.571 -2.777 1.00 65.62 207 LYS A N 1
ATOM 1581 C CA . LYS A 1 207 ? 13.602 -12.808 -2.668 1.00 65.62 207 LYS A CA 1
ATOM 1582 C C . LYS A 1 207 ? 14.327 -11.932 -1.639 1.00 65.62 207 LYS A C 1
ATOM 1584 O O . LYS A 1 207 ? 15.386 -12.351 -1.174 1.00 65.62 207 LYS A O 1
ATOM 1589 N N . ASP A 1 208 ? 13.776 -10.788 -1.240 1.00 63.53 208 ASP A N 1
ATOM 1590 C CA . ASP A 1 208 ? 14.404 -9.905 -0.243 1.00 63.53 208 ASP A CA 1
ATOM 1591 C C . ASP A 1 208 ? 14.102 -10.377 1.190 1.00 63.53 208 ASP A C 1
ATOM 1593 O O . ASP A 1 208 ? 13.229 -9.865 1.900 1.00 63.53 208 ASP A O 1
ATOM 1597 N N . TRP A 1 209 ? 14.818 -11.435 1.585 1.00 62.62 209 TRP A N 1
ATOM 1598 C CA . TRP A 1 209 ? 14.521 -12.286 2.741 1.00 62.62 209 TRP A CA 1
ATOM 1599 C C . TRP A 1 209 ? 15.235 -11.872 4.038 1.00 62.62 209 TRP A C 1
ATOM 1601 O O . TRP A 1 209 ? 15.912 -12.673 4.684 1.00 62.62 209 TRP A O 1
ATOM 1611 N N . PRO A 1 210 ? 15.045 -10.628 4.488 1.00 68.75 210 PRO A N 1
ATOM 1612 C CA . PRO A 1 210 ? 14.161 -10.584 5.656 1.00 68.75 210 PRO A CA 1
ATOM 1613 C C . PRO A 1 210 ? 13.094 -9.488 5.632 1.00 68.75 210 PRO A C 1
ATOM 1615 O O . PRO A 1 210 ? 12.019 -9.695 6.182 1.00 68.75 210 PRO A O 1
ATOM 1618 N N . ASN A 1 211 ? 13.347 -8.347 4.997 1.00 73.38 211 ASN A N 1
ATOM 1619 C CA . ASN A 1 211 ? 12.516 -7.160 5.212 1.00 73.38 211 ASN A CA 1
ATOM 1620 C C . ASN A 1 211 ? 11.138 -7.305 4.554 1.00 73.38 211 ASN A C 1
ATOM 1622 O O . ASN A 1 211 ? 10.108 -6.998 5.149 1.00 73.38 211 ASN A O 1
ATOM 1626 N N . ILE A 1 212 ? 11.104 -7.838 3.334 1.00 75.69 212 ILE A N 1
ATOM 1627 C CA . ILE A 1 212 ? 9.887 -7.849 2.524 1.00 75.69 212 ILE A CA 1
ATOM 1628 C C . ILE A 1 212 ? 9.016 -9.056 2.871 1.00 75.69 212 ILE A C 1
ATOM 1630 O O . ILE A 1 212 ? 7.811 -8.903 3.066 1.00 75.69 212 ILE A O 1
ATOM 1634 N N . ILE A 1 213 ? 9.596 -10.243 3.080 1.00 84.19 213 ILE A N 1
ATOM 1635 C CA . ILE A 1 213 ? 8.780 -11.431 3.365 1.00 84.19 213 ILE A CA 1
ATOM 1636 C C . ILE A 1 213 ? 7.907 -11.281 4.623 1.00 84.19 213 ILE A C 1
ATOM 1638 O O . ILE A 1 213 ? 6.812 -11.839 4.671 1.00 84.19 213 ILE A O 1
ATOM 1642 N N . CYS A 1 214 ? 8.331 -10.490 5.613 1.00 88.44 214 CYS A N 1
ATOM 1643 C CA . CYS A 1 214 ? 7.550 -10.230 6.820 1.00 88.44 214 CYS A CA 1
ATOM 1644 C C . CYS A 1 214 ? 6.139 -9.709 6.504 1.00 88.44 214 CYS A C 1
ATOM 1646 O O . CYS A 1 214 ? 5.163 -10.211 7.063 1.00 88.44 214 CYS A O 1
ATOM 1648 N N . ILE A 1 215 ? 6.005 -8.758 5.571 1.00 89.06 215 ILE A N 1
ATOM 1649 C CA . ILE A 1 215 ? 4.700 -8.210 5.164 1.00 89.06 215 ILE A CA 1
ATOM 1650 C C . ILE A 1 215 ? 3.844 -9.302 4.509 1.00 89.06 215 ILE A C 1
ATOM 1652 O O . ILE A 1 215 ? 2.661 -9.419 4.826 1.00 89.06 215 ILE A O 1
ATOM 1656 N N . TYR A 1 216 ? 4.428 -10.129 3.635 1.00 89.56 216 TYR A N 1
ATOM 1657 C CA . TYR A 1 216 ? 3.705 -11.230 2.993 1.00 89.56 216 TYR A CA 1
ATOM 1658 C C . TYR A 1 216 ? 3.249 -12.293 3.998 1.00 89.56 216 TYR A C 1
ATOM 1660 O O . TYR A 1 216 ? 2.102 -12.742 3.947 1.00 89.56 216 TYR A O 1
ATOM 1668 N N . CYS A 1 217 ? 4.111 -12.678 4.938 1.00 90.50 217 CYS A N 1
ATOM 1669 C CA . CYS A 1 217 ? 3.767 -13.609 6.010 1.00 90.50 217 CYS A CA 1
ATOM 1670 C C . CYS A 1 217 ? 2.610 -13.080 6.864 1.00 90.50 217 CYS A C 1
ATOM 1672 O O . CYS A 1 217 ? 1.676 -13.830 7.145 1.00 90.50 217 CYS A O 1
ATOM 1674 N N . GLU A 1 218 ? 2.626 -11.792 7.215 1.00 93.38 218 GLU A N 1
ATOM 1675 C CA . GLU A 1 218 ? 1.539 -11.169 7.976 1.00 93.38 218 GLU A CA 1
ATOM 1676 C C . GLU A 1 218 ? 0.224 -11.152 7.181 1.00 93.38 218 GLU A C 1
ATOM 1678 O O . GLU A 1 218 ? -0.827 -11.485 7.724 1.00 93.38 218 GLU A O 1
ATOM 1683 N N . ILE A 1 219 ? 0.264 -10.852 5.877 1.00 91.81 219 ILE A N 1
ATOM 1684 C CA . ILE A 1 219 ? -0.921 -10.942 5.005 1.00 91.81 219 ILE A CA 1
ATOM 1685 C C . ILE A 1 219 ? -1.496 -12.363 5.028 1.00 91.81 219 ILE A C 1
ATOM 1687 O O . ILE A 1 219 ? -2.697 -12.532 5.234 1.00 91.81 219 ILE A O 1
ATOM 1691 N N . ASN A 1 220 ? -0.654 -13.388 4.872 1.00 90.75 220 ASN A N 1
ATOM 1692 C CA . ASN A 1 220 ? -1.100 -14.784 4.910 1.00 90.75 220 ASN A CA 1
ATOM 1693 C C . ASN A 1 220 ? -1.686 -15.162 6.270 1.00 90.75 220 ASN A C 1
ATOM 1695 O O . ASN A 1 220 ? -2.723 -15.822 6.328 1.00 90.75 220 ASN A O 1
ATOM 1699 N N . TYR A 1 221 ? -1.068 -14.710 7.361 1.00 93.25 221 TYR A N 1
ATOM 1700 C CA . TYR A 1 221 ? -1.613 -14.896 8.700 1.00 93.25 221 TYR A CA 1
ATOM 1701 C C . TYR A 1 221 ? -3.009 -14.271 8.825 1.00 93.25 221 TYR A C 1
ATOM 1703 O O . TYR A 1 221 ? -3.945 -14.952 9.246 1.00 93.25 221 TYR A O 1
ATOM 1711 N N . ILE A 1 222 ? -3.187 -13.018 8.381 1.00 91.50 222 ILE A N 1
ATOM 1712 C CA . ILE A 1 222 ? -4.491 -12.340 8.399 1.00 91.50 222 ILE A CA 1
ATOM 1713 C C . ILE A 1 222 ? -5.514 -13.090 7.535 1.00 91.50 222 ILE A C 1
ATOM 1715 O O . ILE A 1 222 ? -6.665 -13.241 7.944 1.00 91.50 222 ILE A O 1
ATOM 1719 N N . HIS A 1 223 ? -5.105 -13.596 6.368 1.00 89.25 223 HIS A N 1
ATOM 1720 C CA . HIS A 1 223 ? -5.969 -14.401 5.507 1.00 89.25 223 HIS A CA 1
ATOM 1721 C C . HIS A 1 223 ? -6.456 -15.648 6.242 1.00 89.25 223 HIS A C 1
ATOM 1723 O O . HIS A 1 223 ? -7.661 -15.865 6.303 1.00 89.25 223 HIS A O 1
ATOM 1729 N N . ILE A 1 224 ? -5.561 -16.410 6.875 1.00 89.50 224 ILE A N 1
ATOM 1730 C CA . ILE A 1 224 ? -5.921 -17.615 7.638 1.00 89.50 224 ILE A CA 1
ATOM 1731 C C . ILE A 1 224 ? -6.955 -17.295 8.725 1.00 89.50 224 ILE A C 1
ATOM 1733 O O . ILE A 1 224 ? -7.923 -18.032 8.888 1.00 89.50 224 ILE A O 1
ATOM 1737 N N . VAL A 1 225 ? -6.793 -16.180 9.444 1.00 89.44 225 VAL A N 1
ATOM 1738 C CA . VAL A 1 225 ? -7.685 -15.828 10.565 1.00 89.44 225 VAL A CA 1
ATOM 1739 C C . VAL A 1 225 ? -8.967 -15.092 10.151 1.00 89.44 225 VAL A C 1
ATOM 1741 O O . VAL A 1 225 ? -9.848 -14.917 10.993 1.00 89.44 225 VAL A O 1
ATOM 1744 N N . LYS A 1 226 ? -9.094 -14.627 8.897 1.00 89.06 226 LYS A N 1
ATOM 1745 C CA . LYS A 1 226 ? -10.253 -13.837 8.421 1.00 89.06 226 LYS A CA 1
ATOM 1746 C C . LYS A 1 226 ? -10.894 -14.302 7.119 1.00 89.06 226 LYS A C 1
ATOM 1748 O O . LYS A 1 226 ? -11.845 -13.658 6.674 1.00 89.06 226 LYS A O 1
ATOM 1753 N N . PHE A 1 227 ? -10.436 -15.404 6.532 1.00 80.12 227 PHE A N 1
ATOM 1754 C CA . PHE A 1 227 ? -10.924 -15.892 5.242 1.00 80.12 227 PHE A CA 1
ATOM 1755 C C . PHE A 1 227 ? -12.453 -16.005 5.191 1.00 80.12 227 PHE A C 1
ATOM 1757 O O . PHE A 1 227 ? -13.083 -15.340 4.368 1.00 80.12 227 PHE A O 1
ATOM 1764 N N . GLU A 1 228 ? -13.040 -16.746 6.134 1.00 79.94 228 GLU A N 1
ATOM 1765 C CA . GLU A 1 228 ? -14.486 -17.006 6.197 1.00 79.94 228 GLU A CA 1
ATOM 1766 C C . GLU A 1 228 ? -15.325 -15.742 6.449 1.00 79.94 228 GLU A C 1
ATOM 1768 O O . GLU A 1 228 ? -16.489 -15.683 6.065 1.00 79.94 228 GLU A O 1
ATOM 1773 N N . GLU A 1 229 ? -14.739 -14.708 7.061 1.00 81.44 229 GLU A N 1
ATOM 1774 C CA . GLU A 1 229 ? -15.434 -13.453 7.354 1.00 81.44 229 GLU A CA 1
ATOM 1775 C C . GLU A 1 229 ? -15.421 -12.479 6.168 1.00 81.44 229 GLU A C 1
ATOM 1777 O O . GLU A 1 229 ? -16.302 -11.632 6.083 1.00 81.44 229 GLU A O 1
ATOM 1782 N N . SER A 1 230 ? -14.417 -12.540 5.286 1.00 75.81 230 SER A N 1
ATOM 1783 C CA . SER A 1 230 ? -14.104 -11.427 4.374 1.00 75.81 230 SER A CA 1
ATOM 1784 C C . SER A 1 230 ? -14.979 -11.323 3.123 1.00 75.81 230 SER A C 1
ATOM 1786 O O . SER A 1 230 ? -15.180 -10.220 2.614 1.00 75.81 230 SER A O 1
ATOM 1788 N N . GLY A 1 231 ? -15.460 -12.455 2.596 1.00 70.56 231 GLY A N 1
ATOM 1789 C CA . GLY A 1 231 ? -16.210 -12.520 1.333 1.00 70.56 231 GLY A CA 1
ATOM 1790 C C . GLY A 1 231 ? -15.467 -11.974 0.099 1.00 70.56 231 GLY A C 1
ATOM 1791 O O . GLY A 1 231 ? -16.094 -11.751 -0.935 1.00 70.56 231 GLY A O 1
ATOM 1792 N N . PHE A 1 232 ? -14.155 -11.710 0.184 1.00 76.19 232 PHE A N 1
ATOM 1793 C CA . PHE A 1 232 ? -13.389 -11.063 -0.884 1.00 76.19 232 PHE A CA 1
ATOM 1794 C C . PHE A 1 232 ? -12.672 -12.083 -1.775 1.00 76.19 232 PHE A C 1
ATOM 1796 O O . PHE A 1 232 ? -11.691 -12.700 -1.375 1.00 76.19 232 PHE A O 1
ATOM 1803 N N . GLU A 1 233 ? -13.124 -12.199 -3.024 1.00 70.38 233 GLU A N 1
ATOM 1804 C CA . GLU A 1 233 ? -12.589 -13.148 -4.018 1.00 70.38 233 GLU A CA 1
ATOM 1805 C C . GLU A 1 233 ? -11.439 -12.581 -4.873 1.00 70.38 233 GLU A C 1
ATOM 1807 O O . GLU A 1 233 ? -11.014 -13.184 -5.858 1.00 70.38 233 GLU A O 1
ATOM 1812 N N . GLY A 1 234 ? -10.973 -11.366 -4.577 1.00 77.69 234 GLY A N 1
ATOM 1813 C CA . GLY A 1 234 ? -9.869 -10.722 -5.289 1.00 77.69 234 GLY A CA 1
ATOM 1814 C C . GLY A 1 234 ? -10.227 -10.041 -6.621 1.00 77.69 234 GLY A C 1
ATOM 1815 O O . GLY A 1 234 ? -9.624 -9.034 -6.979 1.00 77.69 234 GLY A O 1
ATOM 1816 N N . LYS A 1 235 ? -11.256 -10.486 -7.350 1.00 77.69 235 LYS A N 1
ATOM 1817 C CA . LYS A 1 235 ? -11.588 -9.916 -8.680 1.00 77.69 235 LYS A CA 1
ATOM 1818 C C . LYS A 1 235 ? -12.004 -8.437 -8.650 1.00 77.69 235 LYS A C 1
ATOM 1820 O O . LYS A 1 235 ? -11.711 -7.694 -9.580 1.00 77.69 235 LYS A O 1
ATOM 1825 N N . ASN A 1 236 ? -12.636 -7.991 -7.563 1.00 82.00 236 ASN A N 1
ATOM 1826 C CA . ASN A 1 236 ? -13.181 -6.635 -7.415 1.00 82.00 236 ASN A CA 1
ATOM 1827 C C . ASN A 1 236 ? -12.258 -5.683 -6.634 1.00 82.00 236 ASN A C 1
ATOM 1829 O O . ASN A 1 236 ? -12.736 -4.764 -5.967 1.00 82.00 236 ASN A O 1
ATOM 1833 N N . PHE A 1 237 ? -10.936 -5.876 -6.701 1.00 84.94 237 PHE A N 1
ATOM 1834 C CA . PHE A 1 237 ? -9.970 -5.093 -5.915 1.00 84.94 237 PHE A CA 1
ATOM 1835 C C . PHE A 1 237 ? -10.079 -3.572 -6.125 1.00 84.94 237 PHE A C 1
ATOM 1837 O O . PHE A 1 237 ? -9.876 -2.810 -5.186 1.00 84.94 237 PHE A O 1
ATOM 1844 N N . ARG A 1 238 ? -10.487 -3.106 -7.316 1.00 87.06 238 ARG A N 1
ATOM 1845 C CA . ARG A 1 238 ? -10.685 -1.668 -7.589 1.00 87.06 238 ARG A CA 1
ATOM 1846 C C . ARG A 1 238 ? -11.818 -1.038 -6.763 1.00 87.06 238 ARG A C 1
ATOM 1848 O O . ARG A 1 238 ? -11.832 0.162 -6.522 1.00 87.06 238 ARG A O 1
ATOM 1855 N N . HIS A 1 239 ? -12.767 -1.838 -6.291 1.00 86.12 239 HIS A N 1
ATOM 1856 C CA . HIS A 1 239 ? -13.910 -1.362 -5.511 1.00 86.12 239 HIS A CA 1
ATOM 1857 C C . HIS A 1 239 ? -14.036 -2.102 -4.180 1.00 86.12 239 HIS A C 1
ATOM 1859 O O . HIS A 1 239 ? -15.118 -2.159 -3.601 1.00 86.12 239 HIS A O 1
ATOM 1865 N N . ALA A 1 240 ? -12.931 -2.647 -3.664 1.00 86.62 240 ALA A N 1
ATOM 1866 C CA . ALA A 1 240 ? -12.936 -3.477 -2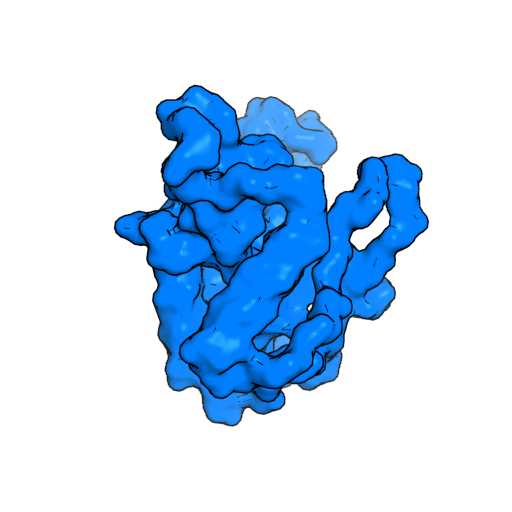.461 1.00 86.62 240 ALA A CA 1
ATOM 1867 C C . ALA A 1 240 ? -13.519 -2.743 -1.233 1.00 86.62 240 ALA A C 1
ATOM 1869 O O . ALA A 1 240 ? -14.206 -3.332 -0.397 1.00 86.62 240 ALA A O 1
ATOM 1870 N N . HIS A 1 241 ? -13.326 -1.424 -1.163 1.00 85.94 241 HIS A N 1
ATOM 1871 C CA . HIS A 1 241 ? -13.868 -0.580 -0.099 1.00 85.94 241 HIS A CA 1
ATOM 1872 C C . HIS A 1 241 ? -15.408 -0.493 -0.101 1.00 85.94 241 HIS A C 1
ATOM 1874 O O . HIS A 1 241 ? -16.000 -0.216 0.945 1.00 85.94 241 HIS A O 1
ATOM 1880 N N . ASN A 1 242 ? -16.062 -0.792 -1.230 1.00 85.31 242 ASN A N 1
ATOM 1881 C CA . ASN A 1 242 ? -17.520 -0.765 -1.370 1.00 85.31 242 ASN A CA 1
ATOM 1882 C C . ASN A 1 242 ? -18.205 -2.070 -0.950 1.00 85.31 242 ASN A C 1
ATOM 1884 O O . ASN A 1 242 ? -19.397 -2.027 -0.639 1.00 85.31 242 ASN A O 1
ATOM 1888 N N . LEU A 1 243 ? -17.468 -3.184 -0.883 1.00 82.69 243 LEU A N 1
ATOM 1889 C CA . LEU A 1 243 ? -17.999 -4.526 -0.603 1.00 82.69 243 LEU A CA 1
ATOM 1890 C C . LEU A 1 243 ? -18.608 -4.705 0.795 1.00 82.69 243 LEU A C 1
ATOM 1892 O O . LEU A 1 243 ? -18.338 -3.885 1.703 1.00 82.69 243 LEU A O 1
#

InterPro domains:
  IPR000941 Enolase [PTHR11902] (141-201)
  IPR020809 Enolase, conserved site [PS00164] (148-161)
  IPR020810 Enolase, C-terminal TIM barrel domain [PF00113] (88-125)
  IPR020810 Enolase, C-terminal TIM barrel domain [PF00113] (141-205)
  IPR020810 Enolase, C-terminal TIM barrel domain [SM01192] (67-211)
  IPR029017 Enolase-like, N-terminal [G3DSA:3.30.390.10] (7-51)
  IPR029017 Enolase-like, N-terminal [SSF54826] (21-60)
  IPR036849 Enolase-like, C-terminal domain superfamily [G3DSA:3.20.20.120] (87-125)
  IPR036849 Enolase-like, C-terminal domain superfamily [G3DSA:3.20.20.120] (139-207)
  IPR036849 Enolase-like, C-terminal domain superfamily [SSF51604] (68-202)

pLDDT: mean 80.1, std 16.73, range [23.44, 96.62]